Protein AF-A0A0N5A7N7-F1 (afdb_monomer)

Solvent-accessible surface area (backbone atoms only — not comparable to full-atom values): 12137 Å² total; per-residue (Å²): 143,80,84,77,78,75,90,68,80,53,35,72,63,74,20,44,45,81,99,38,70,31,30,24,18,14,46,67,58,45,50,56,36,50,54,49,54,51,51,46,49,56,65,23,46,67,82,27,52,67,50,46,51,88,61,23,98,35,50,68,57,36,47,48,45,55,60,78,42,50,68,58,53,50,55,36,52,54,44,35,65,75,58,50,70,29,50,36,93,46,85,81,32,62,78,38,80,30,63,42,66,71,46,34,54,52,44,46,50,51,57,48,50,57,53,49,57,73,51,52,84,79,53,59,71,60,54,47,55,54,51,51,31,52,48,53,26,52,51,42,28,51,51,47,41,52,59,78,31,71,90,51,47,64,40,61,78,70,57,26,41,62,50,80,49,65,72,52,47,58,51,29,51,58,52,32,53,63,77,41,65,55,43,50,52,51,20,54,38,39,50,40,33,29,76,23,49,32,61,69,45,53,78,54,26,58,53,32,44,55,64,39,61,78,67,67,76,78,77,82,126

pLDDT: mean 85.88, std 14.75, range [26.09, 98.06]

Mean predicted aligned error: 7.32 Å

Foldseek 3Di:
DDPPPVPDLLLFVVQFDPPDKFFQAALVLVVVQLVVLVVLLVVQLVVLLCLCVVQFPQSVLLVVLVVVCVVVVVLLSVLLSVQQQFHHNDLRGDIDTDGDPLSSLVSVLVVVVVVCVVVVVPDDPLVVSVVVSVNSSSVSSSVSSVVVAVVHGSCVVSRHTTDGDSVSNVVSSVVSVVVDLVLVSVLSSLVSVCVSGNVSSVVVSVVSVVVSVVPDDPPDD

Sequence (221 aa):
MLSVHRESQNVLVDATIPNTYVRQCSCQEQRTCSNEMEQQAIDCLNPCWDRFNGLTERPDQLRKCFDDKSELLQAFLTCFEHNIEGCVQNTNGPMIPKRNISEIFRLGEEAISHKAVSLSQSIPIGLKKILDAAGDFALCVKNCFLTKNQGGFCFDRYNCQPLIAEKKTKKTLRRCTKTINWKKEAGDLCKCSVNAGISDLKEYCSIFELMSRRRQPRSRI

Structure (mmCIF, N/CA/C/O backbone):
data_AF-A0A0N5A7N7-F1
#
_entry.id   AF-A0A0N5A7N7-F1
#
loop_
_atom_site.group_PDB
_atom_site.id
_atom_site.type_symbol
_atom_site.label_atom_id
_atom_site.label_alt_id
_atom_site.label_comp_id
_atom_site.label_asym_id
_atom_site.label_entity_id
_atom_site.label_seq_id
_atom_site.pdbx_PDB_ins_code
_atom_site.Cartn_x
_atom_site.Cartn_y
_atom_site.Cartn_z
_atom_site.occupancy
_atom_site.B_iso_or_equiv
_atom_site.auth_seq_id
_atom_site.auth_comp_id
_atom_site.auth_asym_id
_atom_site.auth_atom_id
_atom_site.pdbx_PDB_model_num
ATOM 1 N N . MET A 1 1 ? 28.383 -21.783 14.962 1.00 30.91 1 MET A N 1
ATOM 2 C CA . MET A 1 1 ? 28.786 -20.362 14.921 1.00 30.91 1 MET A CA 1
ATOM 3 C C . MET A 1 1 ? 28.318 -19.791 13.592 1.00 30.91 1 MET A C 1
ATOM 5 O O . MET A 1 1 ? 28.721 -20.339 12.578 1.00 30.91 1 MET A O 1
ATOM 9 N N . LEU A 1 2 ? 27.437 -18.782 13.651 1.00 26.09 2 LEU A N 1
ATOM 10 C CA . LEU A 1 2 ? 26.876 -17.905 12.596 1.00 26.09 2 LEU A CA 1
ATOM 11 C C . LEU A 1 2 ? 25.346 -17.813 12.690 1.00 26.09 2 LEU A C 1
ATOM 13 O O . LEU A 1 2 ? 24.593 -18.216 11.811 1.00 26.09 2 LEU A O 1
ATOM 17 N N . SER A 1 3 ? 24.905 -17.232 13.802 1.00 27.22 3 SER A N 1
ATOM 18 C CA . SER A 1 3 ? 23.655 -16.492 13.907 1.00 27.22 3 SER A CA 1
ATOM 19 C C . SER A 1 3 ? 23.754 -15.244 13.026 1.00 27.22 3 SER A C 1
ATOM 21 O O . SER A 1 3 ? 24.281 -14.213 13.441 1.00 27.22 3 SER A O 1
ATOM 23 N N . VAL A 1 4 ? 23.275 -15.329 11.786 1.00 32.03 4 VAL A N 1
ATOM 24 C CA . VAL A 1 4 ? 23.087 -14.141 10.946 1.00 32.03 4 VAL A CA 1
ATOM 25 C C . VAL A 1 4 ? 21.770 -13.491 11.360 1.00 32.03 4 VAL A C 1
ATOM 27 O O . VAL A 1 4 ? 20.706 -13.788 10.823 1.00 32.03 4 VAL A O 1
ATOM 30 N N . HIS A 1 5 ? 21.850 -12.594 12.343 1.00 32.25 5 HIS A N 1
ATOM 31 C CA . HIS A 1 5 ? 20.844 -11.558 12.552 1.00 32.25 5 HIS A CA 1
ATOM 32 C C . HIS A 1 5 ? 20.784 -10.696 11.284 1.00 32.25 5 HIS A C 1
ATOM 34 O O . HIS A 1 5 ? 21.596 -9.795 11.082 1.00 32.25 5 HIS A O 1
ATOM 40 N N . ARG A 1 6 ? 19.845 -11.001 10.383 1.00 36.91 6 ARG A N 1
ATOM 41 C CA . ARG A 1 6 ? 19.604 -10.231 9.156 1.00 36.91 6 ARG A CA 1
ATOM 42 C C . ARG A 1 6 ? 18.773 -8.986 9.505 1.00 36.91 6 ARG A C 1
ATOM 44 O O . ARG A 1 6 ? 17.599 -8.876 9.165 1.00 36.91 6 ARG A O 1
ATOM 51 N N . GLU A 1 7 ? 19.371 -8.047 10.237 1.00 44.78 7 GLU A N 1
ATOM 52 C CA . GLU A 1 7 ? 18.767 -6.749 10.570 1.00 44.78 7 GLU A CA 1
ATOM 53 C C . GLU A 1 7 ? 18.809 -5.802 9.363 1.00 44.78 7 GLU A C 1
ATOM 55 O O . GLU A 1 7 ? 19.664 -4.927 9.251 1.00 44.78 7 GLU A O 1
ATOM 60 N N . SER A 1 8 ? 17.875 -6.028 8.436 1.00 48.16 8 SER A N 1
ATOM 61 C CA . SER A 1 8 ? 17.298 -5.127 7.422 1.00 48.16 8 SER A CA 1
ATOM 62 C C . SER A 1 8 ? 16.947 -5.987 6.212 1.00 48.16 8 SER A C 1
ATOM 64 O O . SER A 1 8 ? 17.779 -6.190 5.334 1.00 48.16 8 SER A O 1
ATOM 66 N N . GLN A 1 9 ? 15.730 -6.532 6.165 1.00 60.75 9 GLN A N 1
ATOM 67 C CA . GLN A 1 9 ? 15.245 -7.179 4.946 1.00 60.75 9 GLN A CA 1
ATOM 68 C C . GLN A 1 9 ? 15.200 -6.131 3.826 1.00 60.75 9 GLN A C 1
ATOM 70 O O . GLN A 1 9 ? 14.434 -5.163 3.893 1.00 60.75 9 GLN A O 1
ATOM 75 N N . ASN A 1 10 ? 16.053 -6.300 2.815 1.00 81.62 10 ASN A N 1
ATOM 76 C CA . ASN A 1 10 ? 16.094 -5.436 1.642 1.00 81.62 10 ASN A CA 1
ATOM 77 C C . ASN A 1 10 ? 15.111 -5.997 0.612 1.00 81.62 10 ASN A C 1
ATOM 79 O O . ASN A 1 10 ? 15.511 -6.495 -0.437 1.00 81.62 10 ASN A O 1
ATOM 83 N N . VAL A 1 11 ? 13.813 -5.897 0.926 1.00 88.56 11 VAL A N 1
ATOM 84 C CA . VAL A 1 11 ? 12.680 -6.466 0.163 1.00 88.56 11 VAL A CA 1
ATOM 85 C C . VAL A 1 11 ? 12.836 -6.291 -1.352 1.00 88.56 11 VAL A C 1
ATOM 87 O O . VAL A 1 11 ? 12.649 -7.225 -2.121 1.00 88.56 11 VAL A O 1
ATOM 90 N N . LEU A 1 12 ? 13.216 -5.089 -1.794 1.00 88.38 12 LEU A N 1
ATOM 91 C CA . LEU A 1 12 ? 13.338 -4.761 -3.218 1.00 88.38 12 LEU A CA 1
ATOM 92 C C . LEU A 1 12 ? 14.576 -5.361 -3.891 1.00 88.38 12 LEU A C 1
ATOM 94 O O . LEU A 1 12 ? 14.576 -5.535 -5.108 1.00 88.38 12 LEU A O 1
ATOM 98 N N . VAL A 1 13 ? 15.645 -5.603 -3.135 1.00 89.12 13 VAL A N 1
ATOM 99 C CA . VAL A 1 13 ? 16.858 -6.255 -3.640 1.00 89.12 13 VAL A CA 1
ATOM 100 C C . VAL A 1 13 ? 16.618 -7.755 -3.707 1.00 89.12 13 VAL A C 1
ATOM 102 O O . VAL A 1 13 ? 16.830 -8.344 -4.762 1.00 89.12 13 VAL A O 1
ATOM 105 N N . ASP A 1 14 ? 16.094 -8.335 -2.628 1.00 91.62 14 ASP A N 1
ATOM 106 C CA . ASP A 1 14 ? 15.818 -9.768 -2.512 1.00 91.62 14 ASP A CA 1
ATOM 107 C C . ASP A 1 14 ? 14.753 -10.242 -3.529 1.00 91.62 14 ASP A C 1
ATOM 109 O O . ASP A 1 14 ? 14.826 -11.366 -4.011 1.00 91.62 14 ASP A O 1
ATOM 113 N N . ALA A 1 15 ? 13.823 -9.372 -3.948 1.00 93.94 15 ALA A N 1
ATOM 114 C CA . ALA A 1 15 ? 12.841 -9.671 -4.999 1.00 93.94 15 ALA A CA 1
ATOM 115 C C . ALA A 1 15 ? 13.366 -9.522 -6.447 1.00 93.94 15 ALA A C 1
ATOM 117 O O . ALA A 1 15 ? 12.584 -9.602 -7.401 1.00 93.94 15 ALA A O 1
ATOM 118 N N . THR A 1 16 ? 14.656 -9.239 -6.649 1.00 94.75 16 THR A N 1
ATOM 119 C CA . THR A 1 16 ? 15.239 -9.081 -7.993 1.00 94.75 16 THR A CA 1
ATOM 120 C C . THR A 1 16 ? 15.409 -10.440 -8.665 1.00 94.75 16 THR A C 1
ATOM 122 O O . THR A 1 16 ? 15.963 -11.361 -8.073 1.00 94.75 16 THR A O 1
ATOM 125 N N . ILE A 1 17 ? 14.984 -10.559 -9.923 1.00 95.00 17 ILE A N 1
ATOM 126 C CA . ILE A 1 17 ? 15.186 -11.770 -10.722 1.00 95.00 17 ILE A CA 1
ATOM 127 C C . ILE A 1 17 ? 16.609 -11.727 -11.308 1.00 95.00 17 ILE A C 1
ATOM 129 O O . ILE A 1 17 ? 16.912 -10.808 -12.077 1.00 95.00 17 ILE A O 1
ATOM 133 N N . PRO A 1 18 ? 17.497 -12.685 -10.975 1.00 94.25 18 PRO A N 1
ATOM 134 C CA . PRO A 1 18 ? 18.876 -12.673 -11.457 1.00 94.25 18 PRO A CA 1
ATOM 135 C C . PRO A 1 18 ? 18.962 -12.653 -12.985 1.00 94.25 18 PRO A C 1
ATOM 137 O O . PRO A 1 18 ? 18.198 -13.333 -13.670 1.00 94.25 18 PRO A O 1
ATOM 140 N N . ASN A 1 19 ? 19.911 -11.874 -13.514 1.00 93.88 19 ASN A N 1
ATOM 141 C CA . ASN A 1 19 ? 20.219 -11.775 -14.948 1.00 93.88 19 ASN A CA 1
ATOM 142 C C . ASN A 1 19 ? 19.017 -11.445 -15.853 1.00 93.88 19 ASN A C 1
ATOM 144 O O . ASN A 1 19 ? 19.055 -11.710 -17.052 1.00 93.88 19 ASN A O 1
ATOM 148 N N . THR A 1 20 ? 17.952 -10.863 -15.297 1.00 97.06 20 THR A N 1
ATOM 149 C CA . THR A 1 20 ? 16.738 -10.523 -16.039 1.00 97.06 20 THR A CA 1
ATOM 150 C C . THR A 1 20 ? 16.505 -9.023 -15.989 1.00 97.06 20 THR A C 1
ATOM 152 O O . THR A 1 20 ? 16.488 -8.411 -14.919 1.00 97.06 20 THR A O 1
ATOM 155 N N . TYR A 1 21 ? 16.286 -8.434 -17.159 1.00 96.75 21 TYR A N 1
ATOM 156 C CA . TYR A 1 21 ? 16.053 -7.006 -17.315 1.00 96.75 21 TYR A CA 1
ATOM 157 C C . TYR A 1 21 ? 14.715 -6.763 -17.996 1.00 96.75 21 TYR A C 1
ATOM 159 O O . TYR A 1 21 ? 14.236 -7.575 -18.785 1.00 96.75 21 TYR A O 1
ATOM 167 N N . VAL A 1 22 ? 14.117 -5.626 -17.683 1.00 97.62 22 VAL A N 1
ATOM 168 C CA . VAL A 1 22 ? 12.864 -5.168 -18.268 1.00 97.62 22 VAL A CA 1
ATOM 169 C C . VAL A 1 22 ? 12.980 -3.679 -18.552 1.00 97.62 22 VAL A C 1
ATOM 171 O O . VAL A 1 22 ? 13.764 -2.973 -17.918 1.00 97.62 22 VAL A O 1
ATOM 174 N N . ARG A 1 23 ? 12.223 -3.191 -19.524 1.00 97.88 23 ARG A N 1
ATOM 175 C CA . ARG A 1 23 ? 12.181 -1.770 -19.849 1.00 97.88 23 ARG A CA 1
ATOM 176 C C . ARG A 1 23 ? 11.623 -0.963 -18.672 1.00 97.88 23 ARG A C 1
ATOM 178 O O . ARG A 1 23 ? 10.659 -1.380 -18.031 1.00 97.88 23 ARG A O 1
ATOM 185 N N . GLN A 1 24 ? 12.175 0.216 -18.409 1.00 97.75 24 GLN A N 1
ATOM 186 C CA . GLN A 1 24 ? 11.547 1.166 -17.498 1.00 97.75 24 GLN A CA 1
ATOM 187 C C . GLN A 1 24 ? 10.256 1.719 -18.118 1.00 97.75 24 GLN A C 1
ATOM 189 O O . GLN A 1 24 ? 10.249 2.156 -19.271 1.00 97.75 24 GLN A O 1
ATOM 194 N N . CYS A 1 25 ? 9.166 1.725 -17.352 1.00 98.06 25 CYS A N 1
ATOM 195 C CA . CYS A 1 25 ? 7.896 2.268 -17.826 1.00 98.06 25 CYS A CA 1
ATOM 196 C C . CYS A 1 25 ? 7.988 3.765 -18.154 1.00 98.06 25 CYS A C 1
ATOM 198 O O . CYS A 1 25 ? 8.679 4.540 -17.482 1.00 98.06 25 CYS A O 1
ATOM 200 N N . SER A 1 26 ? 7.209 4.180 -19.149 1.00 97.50 26 SER A N 1
ATOM 201 C CA . SER A 1 26 ? 6.843 5.581 -19.317 1.00 97.50 26 SER A CA 1
ATOM 202 C C . SER A 1 26 ? 5.952 6.050 -18.163 1.00 97.50 26 SER A C 1
ATOM 204 O O . SER A 1 26 ? 5.325 5.242 -17.472 1.00 97.50 26 SER A O 1
ATOM 206 N N . CYS A 1 27 ? 5.860 7.360 -17.943 1.00 95.56 27 CYS A N 1
ATOM 207 C CA . CYS A 1 27 ? 5.013 7.903 -16.882 1.00 95.56 27 CYS A CA 1
ATOM 208 C C . CYS A 1 27 ? 3.522 7.679 -17.153 1.00 95.56 27 CYS A C 1
ATOM 210 O O . CYS A 1 27 ? 2.759 7.506 -16.208 1.00 95.56 27 CYS A O 1
ATOM 212 N N . GLN A 1 28 ? 3.122 7.595 -18.426 1.00 95.81 28 GLN A N 1
ATOM 213 C CA . GLN A 1 28 ? 1.765 7.210 -18.812 1.00 95.81 28 GLN A CA 1
ATOM 214 C C . GLN A 1 28 ? 1.463 5.761 -18.392 1.00 95.81 28 GLN A C 1
ATOM 216 O O . GLN A 1 28 ? 0.479 5.520 -17.701 1.00 95.81 28 GLN A O 1
ATOM 221 N N . GLU A 1 29 ? 2.335 4.811 -18.753 1.00 97.38 29 GLU A N 1
ATOM 222 C CA . GLU A 1 29 ? 2.185 3.389 -18.395 1.00 97.38 29 GLU A CA 1
ATOM 223 C C . GLU A 1 29 ? 2.214 3.182 -16.878 1.00 97.38 29 GLU A C 1
ATOM 225 O O . GLU A 1 29 ? 1.388 2.448 -16.337 1.00 97.38 29 GLU A O 1
ATOM 230 N N . GLN A 1 30 ? 3.132 3.864 -16.179 1.00 95.44 30 GLN A N 1
ATOM 231 C CA . GLN A 1 30 ? 3.206 3.806 -14.722 1.00 95.44 30 GLN A CA 1
ATOM 232 C C . GLN A 1 30 ? 1.896 4.271 -14.090 1.00 95.44 30 GLN A C 1
ATOM 234 O O . GLN A 1 30 ? 1.364 3.556 -13.249 1.00 95.44 30 GLN A O 1
ATOM 239 N N . ARG A 1 31 ? 1.359 5.420 -14.512 1.00 94.12 31 ARG A N 1
ATOM 240 C CA . ARG A 1 31 ? 0.106 5.953 -13.970 1.00 94.12 31 ARG A CA 1
ATOM 241 C C . ARG A 1 31 ? -1.071 5.019 -14.225 1.00 94.12 31 ARG A C 1
ATOM 243 O O . ARG A 1 31 ? -1.830 4.743 -13.303 1.00 94.12 31 ARG A O 1
ATOM 250 N N . THR A 1 32 ? -1.203 4.492 -15.442 1.00 96.12 32 THR A N 1
ATOM 251 C CA . THR A 1 32 ? -2.257 3.521 -15.771 1.00 96.12 32 THR A CA 1
ATOM 252 C C . THR A 1 32 ? -2.193 2.304 -14.851 1.00 96.12 32 THR A C 1
ATOM 254 O O . THR A 1 32 ? -3.203 1.937 -14.254 1.00 96.12 32 THR A O 1
ATOM 257 N N . CYS A 1 33 ? -1.008 1.717 -14.674 1.00 96.19 33 CYS A N 1
ATOM 258 C CA . CYS A 1 33 ? -0.858 0.551 -13.812 1.00 96.19 33 CYS A CA 1
ATOM 259 C C . CYS A 1 33 ? -0.993 0.870 -12.321 1.00 96.19 33 CYS A C 1
ATOM 261 O O . CYS A 1 33 ? -1.541 0.056 -11.586 1.00 96.19 33 CYS A O 1
ATOM 263 N N . SER A 1 34 ? -0.546 2.041 -11.864 1.00 92.88 34 SER A N 1
ATOM 264 C CA . SER A 1 34 ? -0.749 2.485 -10.484 1.00 92.88 34 SER A CA 1
ATOM 265 C C . SER A 1 34 ? -2.232 2.649 -10.157 1.00 92.88 34 SER A C 1
ATOM 267 O O . SER A 1 34 ? -2.667 2.126 -9.134 1.00 92.88 34 SER A O 1
ATOM 269 N N . ASN A 1 35 ? -3.013 3.266 -11.048 1.00 93.44 35 ASN A N 1
ATOM 270 C CA . ASN A 1 35 ? -4.459 3.421 -10.871 1.00 93.44 35 ASN A CA 1
ATOM 271 C C . ASN A 1 35 ? -5.179 2.066 -10.842 1.00 93.44 35 ASN A C 1
ATOM 273 O O . ASN A 1 35 ? -6.085 1.857 -10.040 1.00 93.44 35 ASN A O 1
ATOM 277 N N . GLU A 1 36 ? -4.771 1.120 -11.693 1.00 95.62 36 GLU A N 1
ATOM 278 C CA . GLU A 1 36 ? -5.335 -0.230 -11.666 1.00 95.62 36 GLU A CA 1
ATOM 279 C C . GLU A 1 36 ? -5.013 -0.955 -10.355 1.00 95.62 36 GLU A C 1
ATOM 281 O O . GLU A 1 36 ? -5.904 -1.539 -9.742 1.00 95.62 36 GLU A O 1
ATOM 286 N N . MET A 1 37 ? -3.757 -0.905 -9.904 1.00 92.75 37 MET A N 1
ATOM 287 C CA . MET A 1 37 ? -3.356 -1.518 -8.636 1.00 92.75 37 MET A CA 1
ATOM 288 C C . MET A 1 37 ? -4.105 -0.899 -7.452 1.00 92.75 37 MET A C 1
ATOM 290 O O . MET A 1 37 ? -4.520 -1.611 -6.541 1.00 92.75 37 MET A O 1
ATOM 294 N N . GLU A 1 38 ? -4.298 0.415 -7.460 1.00 91.06 38 GLU A N 1
ATOM 295 C CA . GLU A 1 38 ? -5.074 1.113 -6.443 1.00 91.06 38 GLU A CA 1
ATOM 296 C C . GLU A 1 38 ? -6.536 0.655 -6.422 1.00 91.06 38 GLU A C 1
ATOM 298 O O . GLU A 1 38 ? -7.047 0.282 -5.364 1.00 91.06 38 GLU A O 1
ATOM 303 N N . GLN A 1 39 ? -7.190 0.602 -7.584 1.00 92.81 39 GLN A N 1
ATOM 304 C CA . GLN A 1 39 ? -8.570 0.136 -7.680 1.00 92.81 39 GLN A CA 1
ATOM 305 C C . GLN A 1 39 ? -8.704 -1.317 -7.212 1.00 92.81 39 GLN A C 1
ATOM 307 O O . GLN A 1 39 ? -9.604 -1.644 -6.443 1.00 92.81 39 GLN A O 1
ATOM 312 N N . GLN A 1 40 ? -7.780 -2.192 -7.612 1.00 94.81 40 GLN A N 1
ATOM 313 C CA . GLN A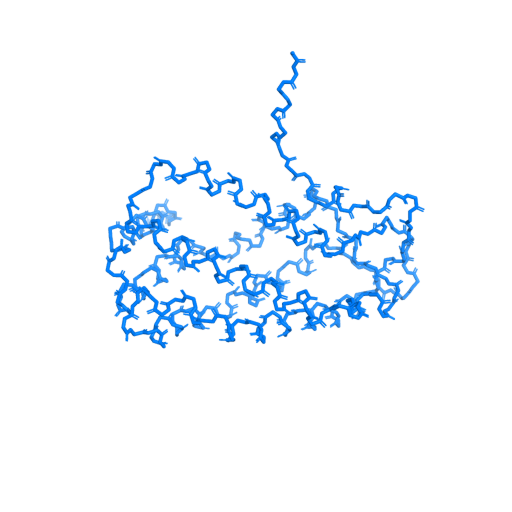 1 40 ? -7.761 -3.579 -7.148 1.00 94.81 40 GLN A CA 1
ATOM 314 C C . GLN A 1 40 ? -7.577 -3.681 -5.629 1.00 94.81 40 GLN A C 1
ATOM 316 O O . GLN A 1 40 ? -8.192 -4.543 -5.004 1.00 94.81 40 GLN A O 1
ATOM 321 N N . ALA A 1 41 ? -6.744 -2.824 -5.030 1.00 91.38 41 ALA A N 1
ATOM 322 C CA . ALA A 1 41 ? -6.575 -2.780 -3.584 1.00 91.38 41 ALA A CA 1
ATOM 323 C C . ALA A 1 41 ? -7.886 -2.381 -2.892 1.00 91.38 41 ALA A C 1
ATOM 325 O O . ALA A 1 41 ? -8.299 -3.082 -1.972 1.00 91.38 41 ALA A O 1
ATOM 326 N N . ILE A 1 42 ? -8.568 -1.334 -3.377 1.00 90.44 42 ILE A N 1
ATOM 327 C CA . ILE A 1 42 ? -9.884 -0.889 -2.881 1.00 90.44 42 ILE A CA 1
ATOM 328 C C . ILE A 1 42 ? -10.924 -2.009 -2.994 1.00 90.44 42 ILE A C 1
ATOM 330 O O . ILE A 1 42 ? -11.599 -2.322 -2.013 1.00 90.44 42 ILE A O 1
ATOM 334 N N . ASP A 1 43 ? -11.010 -2.667 -4.151 1.00 93.94 43 ASP A N 1
ATOM 335 C CA . ASP A 1 43 ? -11.926 -3.790 -4.374 1.00 93.94 43 ASP A CA 1
ATOM 336 C C . ASP A 1 43 ? -11.700 -4.932 -3.374 1.00 93.94 43 ASP A C 1
ATOM 338 O O . ASP A 1 43 ? -12.639 -5.645 -3.022 1.00 93.94 43 ASP A O 1
ATOM 342 N N . CYS A 1 44 ? -10.453 -5.124 -2.933 1.00 95.62 44 CYS A N 1
ATOM 343 C CA . CYS A 1 44 ? -10.074 -6.159 -1.981 1.00 95.62 44 CYS A CA 1
ATOM 344 C C . CYS A 1 44 ? -10.322 -5.777 -0.514 1.00 95.62 44 CYS A C 1
ATOM 346 O O . CYS A 1 44 ? -10.361 -6.675 0.324 1.00 95.62 44 CYS A O 1
ATOM 348 N N . LEU A 1 45 ? -10.533 -4.497 -0.178 1.00 91.88 45 LEU A N 1
ATOM 349 C CA . LEU A 1 45 ? -10.834 -4.080 1.201 1.00 91.88 45 LEU A CA 1
ATOM 350 C C . LEU A 1 45 ? -12.200 -4.605 1.659 1.00 91.88 45 LEU A C 1
ATOM 352 O O . LEU A 1 45 ? -12.323 -5.161 2.748 1.00 91.88 45 LEU A O 1
ATOM 356 N N . ASN A 1 46 ? -13.218 -4.461 0.808 1.00 88.88 46 ASN A N 1
ATOM 357 C CA . ASN A 1 46 ? -14.607 -4.792 1.132 1.00 88.88 46 ASN A CA 1
ATOM 358 C C . ASN A 1 46 ? -14.828 -6.266 1.520 1.00 88.88 46 ASN A C 1
ATOM 360 O O . ASN A 1 46 ? -15.374 -6.503 2.598 1.00 88.88 46 ASN A O 1
ATOM 364 N N . PRO A 1 47 ? -14.419 -7.265 0.709 1.00 92.31 47 PRO A N 1
ATOM 365 C CA . PRO A 1 47 ? -14.633 -8.671 1.051 1.00 92.31 47 PRO A CA 1
ATOM 366 C C . PRO A 1 47 ? -13.814 -9.129 2.264 1.00 92.31 47 PRO A C 1
ATOM 368 O O . PRO A 1 47 ? -14.140 -10.151 2.853 1.00 92.31 47 PRO A O 1
ATOM 371 N N . CYS A 1 48 ? -12.771 -8.386 2.643 1.00 94.81 48 CYS A N 1
ATOM 372 C CA . CYS A 1 48 ? -11.915 -8.709 3.782 1.00 94.81 48 CYS A CA 1
ATOM 373 C C . CYS A 1 48 ? -12.358 -8.053 5.092 1.00 94.81 48 CYS A C 1
ATOM 375 O O . CYS A 1 48 ? -11.781 -8.339 6.140 1.00 94.81 48 CYS A O 1
ATOM 377 N N . TRP A 1 49 ? -13.362 -7.170 5.058 1.00 92.06 49 TRP A N 1
ATOM 378 C CA . TRP A 1 49 ? -13.791 -6.407 6.231 1.00 92.06 49 TRP A CA 1
ATOM 379 C C . TRP A 1 49 ? -14.323 -7.286 7.373 1.00 92.06 49 TRP A C 1
ATOM 381 O O . TRP A 1 49 ? -14.231 -6.922 8.546 1.00 92.06 49 TRP A O 1
ATOM 391 N N . ASP A 1 50 ? -14.823 -8.476 7.037 1.00 91.31 50 ASP A N 1
ATOM 392 C CA . ASP A 1 50 ? -15.363 -9.455 7.981 1.00 91.31 50 ASP A CA 1
ATOM 393 C C . ASP A 1 50 ? -14.365 -9.879 9.077 1.00 91.31 50 ASP A C 1
ATOM 395 O O . ASP A 1 50 ? -14.779 -10.286 10.164 1.00 91.31 50 ASP A O 1
ATOM 399 N N . ARG A 1 51 ? -13.056 -9.709 8.846 1.00 92.94 51 ARG A N 1
ATOM 400 C CA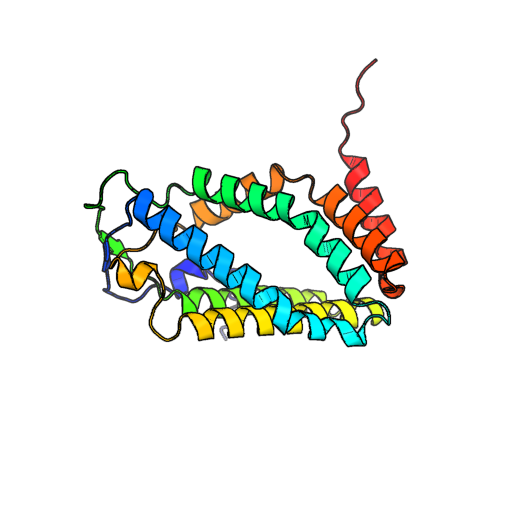 . ARG A 1 51 ? -11.987 -9.964 9.825 1.00 92.94 51 ARG A CA 1
ATOM 401 C C . ARG A 1 51 ? -12.110 -9.117 11.091 1.00 92.94 51 ARG A C 1
ATOM 403 O O . ARG A 1 51 ? -11.611 -9.520 12.137 1.00 92.94 51 ARG A O 1
ATOM 410 N N . PHE A 1 52 ? -12.830 -7.997 11.037 1.00 90.06 52 PHE A N 1
ATOM 411 C CA . PHE A 1 52 ? -13.093 -7.156 12.205 1.00 90.06 52 PHE A CA 1
ATOM 412 C C . PHE A 1 52 ? -14.400 -7.480 12.943 1.00 90.06 52 PHE A C 1
ATOM 414 O O . PHE A 1 52 ? -14.628 -6.925 14.019 1.00 90.06 52 PHE A O 1
ATOM 421 N N . ASN A 1 53 ? -15.235 -8.401 12.444 1.00 89.00 53 ASN A N 1
ATOM 422 C CA . ASN A 1 53 ? -16.534 -8.720 13.057 1.00 89.00 53 ASN A CA 1
ATOM 423 C C . ASN A 1 53 ? -16.410 -9.263 14.491 1.00 89.00 53 ASN A C 1
ATOM 425 O O . ASN A 1 53 ? -17.320 -9.097 15.293 1.00 89.00 53 ASN A O 1
ATOM 429 N N . GLY A 1 54 ? -15.277 -9.886 14.835 1.00 87.00 54 GLY A N 1
ATOM 430 C CA . GLY A 1 54 ? -15.003 -10.365 16.194 1.00 87.00 54 GLY A CA 1
ATOM 431 C C . GLY A 1 54 ? -14.555 -9.282 17.185 1.00 87.00 54 GLY A C 1
ATOM 432 O O . GLY A 1 54 ? -14.414 -9.579 18.369 1.00 87.00 54 GLY A O 1
ATOM 433 N N . LEU A 1 55 ? -14.299 -8.048 16.727 1.00 87.94 55 LEU A N 1
ATOM 434 C CA . LEU A 1 55 ? -13.812 -6.954 17.579 1.00 87.94 55 LEU A CA 1
ATOM 435 C C . LEU A 1 55 ? -14.915 -6.026 18.087 1.00 87.94 55 LEU A C 1
ATOM 437 O O . LEU A 1 55 ? -14.707 -5.323 19.073 1.00 87.94 55 LEU A O 1
ATOM 441 N N . THR A 1 56 ? -16.046 -5.956 17.391 1.00 90.38 56 THR A N 1
ATOM 442 C CA . THR A 1 56 ? -17.134 -5.042 17.733 1.00 90.38 56 THR A CA 1
ATOM 443 C C . THR A 1 56 ? -18.469 -5.536 17.193 1.00 90.38 56 THR A C 1
ATOM 445 O O . THR A 1 56 ? -18.548 -6.093 16.103 1.00 90.38 56 THR A O 1
ATOM 448 N N . GLU A 1 57 ? -19.540 -5.237 17.925 1.00 91.75 57 GLU A N 1
ATOM 449 C CA . GLU A 1 57 ? -20.926 -5.410 17.480 1.00 91.75 57 GLU A CA 1
ATOM 450 C C . GLU A 1 57 ? -21.359 -4.354 16.443 1.00 91.75 57 GLU A C 1
ATOM 452 O O . GLU A 1 57 ? -22.466 -4.417 15.915 1.00 91.75 57 GLU A O 1
ATOM 457 N N . ARG A 1 58 ? -20.506 -3.359 16.144 1.00 92.88 58 ARG A N 1
ATOM 458 C CA . ARG A 1 58 ? -20.784 -2.268 15.190 1.00 92.88 58 ARG A CA 1
ATOM 459 C C . ARG A 1 58 ? -19.752 -2.211 14.048 1.00 92.88 58 ARG A C 1
ATOM 461 O O . ARG A 1 58 ? -19.118 -1.168 13.851 1.00 92.88 58 ARG A O 1
ATOM 468 N N . PRO A 1 59 ? -19.564 -3.296 13.275 1.00 89.50 59 PRO A N 1
ATOM 469 C CA . PRO A 1 59 ? -18.513 -3.385 12.257 1.00 89.50 59 PRO A CA 1
ATOM 470 C C . PRO A 1 59 ? -18.646 -2.336 11.143 1.00 89.50 59 PRO A C 1
ATOM 472 O O . PRO A 1 59 ? -17.628 -1.860 10.642 1.00 89.50 59 PRO A O 1
ATOM 475 N N . ASP A 1 60 ? -19.864 -1.906 10.804 1.00 91.25 60 ASP A N 1
ATOM 476 C CA . ASP A 1 60 ? -20.094 -0.85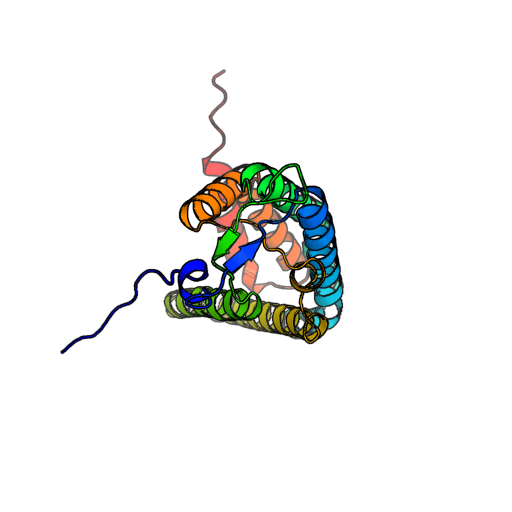4 9.802 1.00 91.25 60 ASP A CA 1
ATOM 477 C C . ASP A 1 60 ? -19.696 0.540 10.306 1.00 91.25 60 ASP A C 1
ATOM 479 O O . ASP A 1 60 ? -19.156 1.354 9.556 1.00 91.25 60 ASP A O 1
ATOM 483 N N . GLN A 1 61 ? -19.910 0.824 11.597 1.00 93.38 61 GLN A N 1
ATOM 484 C CA . GLN A 1 61 ? -19.439 2.077 12.198 1.00 93.38 61 GLN A CA 1
ATOM 485 C C . GLN A 1 61 ? -17.916 2.104 12.251 1.00 93.38 61 GLN A C 1
ATOM 487 O O . GLN A 1 61 ? -17.311 3.135 11.963 1.00 93.38 61 GLN A O 1
ATOM 492 N N . LEU A 1 62 ? -17.300 0.960 12.570 1.00 93.06 62 LEU A N 1
ATOM 493 C CA . LEU A 1 62 ? -15.853 0.819 12.521 1.00 93.06 62 LEU A CA 1
ATOM 494 C C . LEU A 1 62 ? -15.348 1.049 11.097 1.00 93.06 62 LEU A C 1
ATOM 496 O O . LEU A 1 62 ? -14.392 1.792 10.925 1.00 93.06 62 LEU A O 1
ATOM 500 N N . ARG A 1 63 ? -16.013 0.486 10.083 1.00 92.25 63 ARG A N 1
ATOM 501 C CA . ARG A 1 63 ? -15.661 0.680 8.670 1.00 92.25 63 ARG A CA 1
ATOM 502 C C . ARG A 1 63 ? -15.634 2.136 8.266 1.00 92.25 63 ARG A C 1
ATOM 504 O O . ARG A 1 63 ? -14.637 2.603 7.721 1.00 92.25 63 ARG A O 1
ATOM 511 N N . LYS A 1 64 ? -16.680 2.871 8.634 1.00 92.31 64 LYS A N 1
ATOM 512 C CA . LYS A 1 64 ? -16.780 4.300 8.352 1.00 92.31 64 LYS A CA 1
ATOM 513 C C . LYS A 1 64 ? -15.576 5.085 8.885 1.00 92.31 64 LYS A C 1
ATOM 515 O O . LYS A 1 64 ? -15.078 5.967 8.196 1.00 92.31 64 LYS A O 1
ATOM 520 N N . CYS A 1 65 ? -15.040 4.713 10.052 1.00 92.69 65 CYS A N 1
ATOM 521 C CA . CYS A 1 65 ? -13.841 5.347 10.607 1.00 92.69 65 CYS A CA 1
ATOM 522 C C . CYS A 1 65 ? -12.613 5.268 9.685 1.00 92.69 65 CYS A C 1
ATOM 524 O O . CYS A 1 65 ? -11.770 6.166 9.723 1.00 92.69 65 CYS A O 1
ATOM 526 N N . PHE A 1 66 ? -12.494 4.200 8.891 1.00 89.44 66 PHE A N 1
ATOM 527 C CA . PHE A 1 66 ? -11.411 4.017 7.924 1.00 89.44 66 PHE A CA 1
ATOM 528 C C . PHE A 1 66 ? -11.758 4.626 6.563 1.00 89.44 66 PHE A C 1
ATOM 530 O O . PHE A 1 66 ? -10.899 5.275 5.967 1.00 89.44 66 PHE A O 1
ATOM 537 N N . ASP A 1 67 ? -13.002 4.478 6.101 1.00 88.19 67 ASP A N 1
ATOM 538 C CA . ASP A 1 67 ? -13.468 5.042 4.826 1.00 88.19 67 ASP A CA 1
ATOM 539 C C . ASP A 1 67 ? -13.337 6.577 4.801 1.00 88.19 67 ASP A C 1
ATOM 541 O O . ASP A 1 67 ? -12.883 7.153 3.807 1.00 88.19 67 ASP A O 1
ATOM 545 N N . ASP A 1 68 ? -13.596 7.236 5.938 1.00 85.19 68 ASP A N 1
ATOM 546 C CA . ASP A 1 68 ? -13.418 8.682 6.143 1.00 85.19 68 ASP A CA 1
ATOM 547 C C . ASP A 1 68 ? -11.941 9.136 6.019 1.00 85.19 68 ASP A C 1
ATOM 549 O O . ASP A 1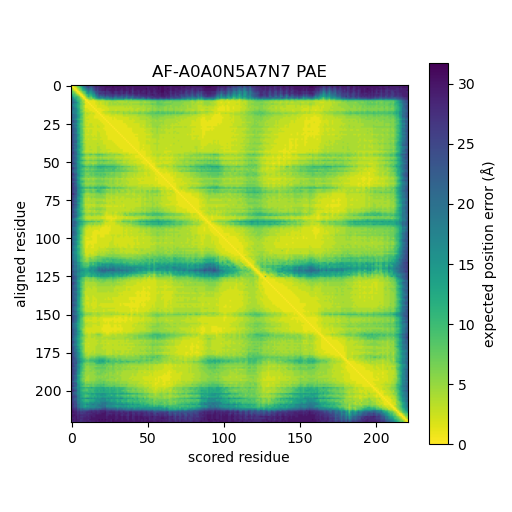 68 ? -11.642 10.331 6.044 1.00 85.19 68 ASP A O 1
ATOM 553 N N . LYS A 1 69 ? -10.986 8.201 5.898 1.00 86.06 69 LYS A N 1
ATOM 554 C CA . LYS A 1 69 ? -9.550 8.468 5.692 1.00 86.06 69 LYS A CA 1
ATOM 555 C C . LYS A 1 69 ? -9.076 8.188 4.263 1.00 86.06 69 LYS A C 1
ATOM 557 O O . LYS A 1 69 ? -7.882 8.314 3.991 1.00 86.06 69 LYS A O 1
ATOM 562 N N . SER A 1 70 ? -9.976 7.857 3.341 1.00 81.88 70 SER A N 1
ATOM 563 C CA . SER A 1 70 ? -9.656 7.592 1.929 1.00 81.88 70 SER A CA 1
ATOM 564 C C . SER A 1 70 ? -8.905 8.746 1.245 1.00 81.88 70 SER A C 1
ATOM 566 O O . SER A 1 70 ? -7.895 8.512 0.582 1.00 81.88 70 SER A O 1
ATOM 568 N N . GLU A 1 71 ? -9.297 10.001 1.482 1.00 85.25 71 GLU A N 1
ATOM 569 C CA . GLU A 1 71 ? -8.599 11.185 0.946 1.00 85.25 71 GLU A CA 1
ATOM 570 C C . GLU A 1 71 ? -7.139 11.285 1.418 1.00 85.25 71 GLU A C 1
ATOM 572 O O . GLU A 1 71 ? -6.256 11.737 0.685 1.00 85.25 71 GLU A O 1
ATOM 577 N N . LEU A 1 72 ? -6.856 10.826 2.639 1.00 87.00 72 LEU A N 1
ATOM 578 C CA . LEU A 1 72 ? -5.503 10.812 3.186 1.00 87.00 72 LEU A CA 1
ATOM 579 C C . LEU A 1 72 ? -4.612 9.815 2.443 1.00 87.00 72 LEU A C 1
ATOM 581 O O . LEU A 1 72 ? -3.448 10.110 2.157 1.00 87.00 72 LEU A O 1
ATOM 585 N N . LEU A 1 73 ? -5.164 8.639 2.134 1.00 84.69 73 LEU A N 1
ATOM 586 C CA . LEU A 1 73 ? -4.491 7.623 1.334 1.00 84.69 73 LEU A CA 1
ATOM 587 C C . LEU A 1 73 ? -4.222 8.152 -0.080 1.00 84.69 73 LEU A C 1
ATOM 589 O O . LEU A 1 73 ? -3.092 8.050 -0.554 1.00 84.69 73 LEU A O 1
ATOM 593 N N . GLN A 1 74 ? -5.204 8.810 -0.697 1.00 86.62 74 GLN A N 1
ATOM 594 C CA . GLN A 1 74 ? -5.049 9.442 -2.010 1.00 86.62 74 GLN A CA 1
ATOM 595 C C . GLN A 1 74 ? -3.930 10.487 -2.028 1.00 86.62 74 GLN A C 1
ATOM 597 O O . GLN A 1 74 ? -3.052 10.477 -2.897 1.00 86.62 74 GLN A O 1
ATOM 602 N N . ALA A 1 75 ? -3.892 11.360 -1.019 1.00 89.44 75 ALA A N 1
ATOM 603 C CA . ALA A 1 75 ? -2.831 12.350 -0.871 1.00 89.44 75 ALA A CA 1
ATOM 604 C C . ALA A 1 75 ? -1.448 11.694 -0.691 1.00 89.44 75 ALA A C 1
ATOM 606 O O . ALA A 1 75 ? -0.449 12.179 -1.234 1.00 89.44 75 ALA A O 1
ATOM 607 N N . PHE A 1 76 ? -1.374 10.578 0.045 1.00 90.19 76 PHE A N 1
ATOM 608 C CA . PHE A 1 76 ? -0.141 9.807 0.203 1.00 90.19 76 PHE A CA 1
ATOM 609 C C . PHE A 1 76 ? 0.350 9.226 -1.125 1.00 90.19 76 PHE A C 1
ATOM 611 O O . PHE A 1 76 ? 1.519 9.415 -1.474 1.00 90.19 76 PHE A O 1
ATOM 618 N N . LEU A 1 77 ? -0.529 8.527 -1.849 1.00 88.75 77 LEU A N 1
ATOM 619 C CA . LEU A 1 77 ? -0.220 7.862 -3.116 1.00 88.75 77 LEU A CA 1
ATOM 620 C C . LEU A 1 77 ? 0.208 8.880 -4.169 1.00 88.75 77 LEU A C 1
ATOM 622 O O . LEU A 1 77 ? 1.272 8.728 -4.771 1.00 88.75 77 LEU A O 1
ATOM 626 N N . THR A 1 78 ? -0.531 9.985 -4.270 1.00 89.50 78 THR A N 1
ATOM 627 C CA . THR A 1 78 ? -0.183 11.121 -5.125 1.00 89.50 78 THR A CA 1
ATOM 628 C C . THR A 1 78 ? 1.210 11.642 -4.778 1.00 89.50 78 THR A C 1
ATOM 630 O O . THR A 1 78 ? 2.066 11.763 -5.653 1.00 89.50 78 THR A O 1
ATOM 633 N N . CYS A 1 79 ? 1.500 11.911 -3.500 1.00 93.31 79 CYS A N 1
ATOM 634 C CA . CYS A 1 79 ? 2.838 12.346 -3.099 1.00 93.31 79 CYS A CA 1
ATOM 635 C C . CYS A 1 79 ? 3.912 11.329 -3.507 1.00 93.31 79 CYS A C 1
ATOM 637 O O . CYS A 1 79 ? 4.980 11.723 -3.988 1.00 93.31 79 CYS A O 1
ATOM 639 N N . PHE A 1 80 ? 3.650 10.036 -3.312 1.00 91.62 80 PHE A N 1
ATOM 640 C CA . PHE A 1 80 ? 4.606 8.980 -3.604 1.00 91.62 80 PHE A CA 1
ATOM 641 C C . PHE A 1 80 ? 4.928 8.912 -5.100 1.00 91.62 80 PHE A C 1
ATOM 643 O O . PHE A 1 80 ? 6.107 8.977 -5.456 1.00 91.62 80 PHE A O 1
ATOM 650 N N . GLU A 1 81 ? 3.910 8.870 -5.964 1.00 88.38 81 GLU A N 1
ATOM 651 C CA . GLU A 1 81 ? 4.058 8.839 -7.427 1.00 88.38 81 GLU A CA 1
ATOM 652 C C . GLU A 1 81 ? 4.902 10.021 -7.927 1.00 88.38 81 GLU A C 1
ATOM 654 O O . GLU A 1 81 ? 5.862 9.831 -8.675 1.00 88.38 81 GLU A O 1
ATOM 659 N N . HIS A 1 82 ? 4.631 11.232 -7.429 1.00 89.25 82 HIS A N 1
ATOM 660 C CA . HIS A 1 82 ? 5.352 12.442 -7.835 1.00 89.25 82 HIS A CA 1
ATOM 661 C C . HIS A 1 82 ? 6.820 12.475 -7.380 1.00 89.25 82 HIS A C 1
ATOM 663 O O . HIS A 1 82 ? 7.633 13.185 -7.966 1.00 89.25 82 HIS A O 1
ATOM 669 N N . ASN A 1 83 ? 7.180 11.753 -6.315 1.00 91.75 83 ASN A N 1
ATOM 670 C CA . ASN A 1 83 ? 8.502 11.855 -5.687 1.00 91.75 83 ASN A CA 1
ATOM 671 C C . ASN A 1 83 ? 9.386 10.621 -5.890 1.00 91.75 83 ASN A C 1
ATOM 673 O O . ASN A 1 83 ? 10.563 10.650 -5.514 1.00 91.75 83 ASN A O 1
ATOM 677 N N . ILE A 1 84 ? 8.843 9.517 -6.405 1.00 90.81 84 ILE A N 1
ATOM 678 C CA . ILE A 1 84 ? 9.603 8.278 -6.581 1.00 90.81 84 ILE A CA 1
ATOM 679 C C . ILE A 1 84 ? 10.518 8.322 -7.812 1.00 90.81 84 ILE A C 1
ATOM 681 O O . ILE A 1 84 ? 11.538 7.642 -7.794 1.00 90.81 84 ILE A O 1
ATOM 685 N N . GLU A 1 85 ? 10.215 9.172 -8.808 1.00 89.12 85 GLU A N 1
ATOM 686 C CA . GLU A 1 85 ? 10.953 9.262 -10.088 1.00 89.12 85 GLU A CA 1
ATOM 687 C C . GLU A 1 85 ? 11.069 7.884 -10.775 1.00 89.12 85 GLU A C 1
ATOM 689 O O . GLU A 1 85 ? 12.118 7.494 -11.281 1.00 89.12 85 GLU A O 1
ATOM 694 N N . GLY A 1 86 ? 9.975 7.116 -10.743 1.00 92.06 86 GLY A N 1
ATOM 695 C CA . GLY A 1 86 ? 9.942 5.723 -11.197 1.00 92.06 86 GLY A CA 1
ATOM 696 C C . GLY A 1 86 ? 9.835 5.545 -12.712 1.00 92.06 86 GLY A C 1
ATOM 697 O O . GLY A 1 86 ? 10.058 4.446 -13.214 1.00 92.06 86 GLY A O 1
ATOM 698 N N . CYS A 1 87 ? 9.556 6.603 -13.468 1.00 95.12 87 CYS A N 1
ATOM 699 C CA . CYS A 1 87 ? 9.224 6.525 -14.887 1.00 95.12 87 CYS A CA 1
ATOM 700 C C . CYS A 1 87 ? 10.052 7.481 -15.747 1.00 95.12 87 CYS A C 1
ATOM 702 O O . CYS A 1 87 ? 10.666 8.426 -15.250 1.00 95.12 87 CYS A O 1
ATOM 704 N N . VAL A 1 88 ? 10.028 7.240 -17.057 1.00 96.38 88 VAL A N 1
ATOM 705 C CA . VAL A 1 88 ? 10.567 8.144 -18.083 1.00 96.38 88 VAL A CA 1
ATOM 706 C C . VAL A 1 88 ? 9.443 8.777 -18.908 1.00 96.38 88 VAL A C 1
ATOM 708 O O . VAL A 1 88 ? 8.301 8.332 -18.872 1.00 96.38 88 VAL A O 1
ATOM 711 N N . GLN A 1 89 ? 9.735 9.833 -19.666 1.00 94.75 89 GLN A N 1
ATOM 712 C CA . GLN A 1 89 ? 8.695 10.560 -20.410 1.00 94.75 89 GLN A CA 1
ATOM 713 C C . GLN A 1 89 ? 8.135 9.788 -21.613 1.00 94.75 89 GLN A C 1
ATOM 715 O O . GLN A 1 89 ? 6.974 9.962 -21.964 1.00 94.75 89 GLN A O 1
ATOM 720 N N . ASN A 1 90 ? 8.939 8.933 -22.245 1.00 93.00 90 ASN A N 1
ATOM 721 C CA . ASN A 1 90 ? 8.549 8.194 -23.445 1.00 93.00 90 ASN A CA 1
ATOM 722 C C . ASN A 1 90 ? 8.521 6.679 -23.197 1.00 93.00 90 ASN A C 1
ATOM 724 O O . ASN A 1 90 ? 8.989 6.187 -22.174 1.00 93.00 90 ASN A O 1
ATOM 728 N N . THR A 1 91 ? 7.966 5.933 -24.149 1.00 93.75 91 THR A N 1
ATOM 729 C CA . THR A 1 91 ? 7.837 4.470 -24.086 1.00 93.75 91 THR A CA 1
ATOM 730 C C . THR A 1 91 ? 9.149 3.727 -24.335 1.00 93.75 91 THR A C 1
ATOM 732 O O . THR A 1 91 ? 9.175 2.512 -24.202 1.00 93.75 91 THR A O 1
ATOM 735 N N . ASN A 1 92 ? 10.254 4.422 -24.623 1.00 93.81 92 ASN A N 1
ATOM 736 C CA . ASN A 1 92 ? 11.574 3.840 -24.881 1.00 93.81 92 ASN A CA 1
ATOM 737 C C . ASN A 1 92 ? 12.498 4.010 -23.664 1.00 93.81 92 ASN A C 1
ATOM 739 O O . ASN A 1 92 ? 13.599 4.552 -23.765 1.00 93.81 92 ASN A O 1
ATOM 743 N N . GLY A 1 93 ? 12.028 3.583 -22.491 1.00 95.38 93 GLY A N 1
ATOM 744 C CA . GLY A 1 93 ? 12.810 3.659 -21.258 1.00 95.38 93 GLY A CA 1
ATOM 745 C C . GLY A 1 93 ? 14.054 2.762 -21.257 1.00 95.38 93 GLY A C 1
ATOM 746 O O . GLY A 1 93 ? 14.109 1.775 -21.992 1.00 95.38 93 GLY A O 1
ATOM 747 N N . PRO A 1 94 ? 15.061 3.073 -20.421 1.00 96.88 94 PRO A N 1
ATOM 748 C CA . PRO A 1 94 ? 16.248 2.235 -20.275 1.00 96.88 94 PRO A CA 1
ATOM 749 C C . PRO A 1 94 ? 15.897 0.860 -19.693 1.00 96.88 94 PRO A C 1
ATOM 751 O O . PRO A 1 94 ? 14.877 0.689 -19.023 1.00 96.88 94 PRO A O 1
ATOM 754 N N . MET A 1 95 ? 16.774 -0.120 -19.907 1.00 97.62 95 MET A N 1
ATOM 755 C CA . MET A 1 95 ? 16.647 -1.431 -19.271 1.00 97.62 95 MET A CA 1
ATOM 756 C C . MET A 1 95 ? 17.021 -1.341 -17.788 1.00 97.62 95 MET A C 1
ATOM 758 O O . MET A 1 95 ? 18.074 -0.814 -17.432 1.00 97.62 95 MET A O 1
ATOM 762 N N . ILE A 1 96 ? 16.167 -1.884 -16.926 1.00 96.06 96 ILE A N 1
ATOM 763 C CA . ILE A 1 96 ? 16.343 -1.940 -15.473 1.00 96.06 96 ILE A CA 1
ATOM 764 C C . ILE A 1 96 ? 16.237 -3.393 -14.983 1.00 96.06 96 ILE A C 1
ATOM 766 O O . ILE A 1 96 ? 15.621 -4.219 -15.662 1.00 96.06 96 ILE A O 1
ATOM 770 N N . PRO A 1 97 ? 16.819 -3.745 -13.822 1.00 95.50 97 PRO A N 1
ATOM 771 C CA . PRO A 1 97 ? 16.656 -5.080 -13.250 1.00 95.50 97 PRO A CA 1
ATOM 772 C C . PRO A 1 97 ? 15.178 -5.415 -13.016 1.00 95.50 97 PRO A C 1
ATOM 774 O O . PRO A 1 97 ? 14.459 -4.633 -12.385 1.00 95.50 97 PRO A O 1
ATOM 777 N N . LYS A 1 98 ? 14.729 -6.576 -13.505 1.00 95.69 98 LYS A N 1
ATOM 778 C CA . LYS A 1 98 ? 13.349 -7.041 -13.326 1.00 95.69 98 LYS A CA 1
ATOM 779 C C . LYS A 1 98 ? 13.150 -7.547 -11.901 1.00 95.69 98 LYS A C 1
ATOM 781 O O . LYS A 1 98 ? 13.967 -8.305 -11.380 1.00 95.69 98 LYS A O 1
ATOM 786 N N . ARG A 1 99 ? 12.036 -7.169 -11.279 1.00 94.81 99 ARG A N 1
ATOM 787 C CA . ARG A 1 99 ? 11.631 -7.652 -9.955 1.00 94.81 99 ARG A CA 1
ATOM 788 C C . ARG A 1 99 ? 10.384 -8.511 -10.024 1.00 94.81 99 ARG A C 1
ATOM 790 O O . ARG A 1 99 ? 9.511 -8.283 -10.859 1.00 94.81 99 ARG A O 1
ATOM 797 N N . ASN A 1 100 ? 10.285 -9.467 -9.113 1.00 94.88 100 ASN A N 1
ATOM 798 C CA . ASN A 1 100 ? 9.078 -10.248 -8.906 1.00 94.88 100 ASN A CA 1
ATOM 799 C C . ASN A 1 100 ? 8.138 -9.482 -7.959 1.00 94.88 100 ASN A C 1
ATOM 801 O O . ASN A 1 100 ? 8.420 -9.342 -6.772 1.00 94.88 100 ASN A O 1
ATOM 805 N N . ILE A 1 101 ? 7.031 -8.956 -8.492 1.00 93.94 101 ILE A N 1
ATOM 806 C CA . ILE A 1 101 ? 6.079 -8.138 -7.723 1.00 93.94 101 ILE A CA 1
ATOM 807 C C . ILE A 1 101 ? 5.414 -8.966 -6.614 1.00 93.94 101 ILE A C 1
ATOM 809 O O . ILE A 1 101 ? 5.325 -8.493 -5.484 1.00 93.94 101 ILE A O 1
ATOM 813 N N . SER A 1 102 ? 5.020 -10.213 -6.886 1.00 94.31 102 SER A N 1
ATOM 814 C CA . SER A 1 102 ? 4.459 -11.111 -5.864 1.00 94.31 102 SER A CA 1
ATOM 815 C C . SER A 1 102 ? 5.445 -11.360 -4.722 1.00 94.31 102 SER A C 1
ATOM 817 O O . SER A 1 102 ? 5.059 -11.371 -3.554 1.00 94.31 102 SER A O 1
ATOM 819 N N . GLU A 1 103 ? 6.731 -11.482 -5.049 1.00 94.50 103 GLU A N 1
ATOM 820 C CA . GLU A 1 103 ? 7.791 -11.652 -4.056 1.00 94.50 103 GLU A CA 1
ATOM 821 C C . GLU A 1 103 ? 8.007 -10.389 -3.210 1.00 94.50 103 GLU A C 1
ATOM 823 O O . GLU A 1 103 ? 8.252 -10.496 -2.011 1.00 94.50 103 GLU A O 1
ATOM 828 N N . ILE A 1 104 ? 7.831 -9.189 -3.780 1.00 92.62 104 ILE A N 1
ATOM 829 C CA . ILE A 1 104 ? 7.831 -7.933 -3.008 1.00 92.62 104 ILE A CA 1
ATOM 830 C C . ILE A 1 104 ? 6.722 -7.952 -1.947 1.00 92.62 104 ILE A C 1
ATOM 832 O O . ILE A 1 104 ? 6.979 -7.563 -0.808 1.00 92.62 104 ILE A O 1
ATOM 836 N N . PHE A 1 105 ? 5.510 -8.407 -2.290 1.00 91.75 105 PHE A N 1
ATOM 837 C CA . PHE A 1 105 ? 4.413 -8.518 -1.321 1.00 91.75 105 PHE A CA 1
ATOM 838 C C . PHE A 1 105 ? 4.728 -9.534 -0.220 1.00 91.75 105 PHE A C 1
ATOM 840 O O . PHE A 1 105 ? 4.569 -9.210 0.956 1.00 91.75 105 PHE A O 1
ATOM 847 N N . ARG A 1 106 ? 5.227 -10.720 -0.588 1.00 92.44 106 ARG A N 1
ATOM 848 C CA . ARG A 1 106 ? 5.592 -11.785 0.359 1.00 92.44 106 ARG A CA 1
ATOM 849 C C . ARG A 1 106 ? 6.693 -11.343 1.329 1.00 92.44 106 ARG A C 1
ATOM 851 O O . ARG A 1 106 ? 6.532 -11.431 2.541 1.00 92.44 106 ARG A O 1
ATOM 858 N N . LEU A 1 107 ? 7.796 -10.813 0.805 1.00 91.75 107 LEU A N 1
ATOM 859 C CA . LEU A 1 107 ? 8.914 -10.320 1.614 1.00 91.75 107 LEU A CA 1
ATOM 860 C C . LEU A 1 107 ? 8.521 -9.091 2.446 1.00 91.75 107 LEU A C 1
ATOM 862 O O . LEU A 1 107 ? 8.990 -8.921 3.569 1.00 91.75 107 LEU A O 1
ATOM 866 N N . GLY A 1 108 ? 7.666 -8.217 1.908 1.00 88.31 108 GLY A N 1
ATOM 867 C CA . GLY A 1 108 ? 7.156 -7.048 2.623 1.00 88.31 108 GLY A CA 1
ATOM 868 C C . GLY A 1 108 ? 6.306 -7.425 3.836 1.00 88.31 108 GLY A C 1
ATOM 869 O O . GLY A 1 108 ? 6.481 -6.856 4.912 1.00 88.31 108 GLY A O 1
ATOM 870 N N . GLU A 1 109 ? 5.425 -8.408 3.680 1.00 88.75 109 GLU A N 1
ATOM 871 C CA . GLU A 1 109 ? 4.654 -9.007 4.769 1.00 88.75 109 GLU A CA 1
ATOM 872 C C . GLU A 1 109 ? 5.564 -9.635 5.828 1.00 88.75 109 GLU A C 1
ATOM 874 O O . GLU A 1 109 ? 5.420 -9.314 7.005 1.00 88.75 109 GLU A O 1
ATOM 879 N N . GLU A 1 110 ? 6.537 -10.465 5.437 1.00 87.56 110 GLU A N 1
ATOM 880 C CA . GLU A 1 110 ? 7.495 -11.065 6.377 1.00 87.56 110 GLU A CA 1
ATOM 881 C C . GLU A 1 110 ? 8.240 -9.995 7.185 1.00 87.56 110 GLU A C 1
ATOM 883 O O . GLU A 1 110 ? 8.364 -10.110 8.409 1.00 87.56 110 GLU A O 1
ATOM 888 N N . ALA A 1 111 ? 8.662 -8.907 6.533 1.00 85.62 111 ALA A N 1
ATOM 889 C CA . ALA A 1 111 ? 9.342 -7.789 7.185 1.00 85.62 111 ALA A CA 1
ATOM 890 C C . ALA A 1 111 ? 8.482 -7.112 8.255 1.00 85.62 111 ALA A C 1
ATOM 892 O O . ALA A 1 111 ? 9.000 -6.654 9.281 1.00 85.62 111 ALA A O 1
ATOM 893 N N . ILE A 1 112 ? 7.177 -7.007 8.002 1.00 82.12 112 ILE A N 1
ATOM 894 C CA . ILE A 1 112 ? 6.207 -6.415 8.924 1.00 82.12 112 ILE A CA 1
ATOM 895 C C . ILE A 1 112 ? 5.916 -7.390 10.065 1.00 82.12 112 ILE A C 1
ATOM 897 O O . ILE A 1 112 ? 6.029 -7.003 11.230 1.00 82.12 112 ILE A O 1
ATOM 901 N N . SER A 1 113 ? 5.624 -8.652 9.751 1.00 81.06 113 SER A N 1
ATOM 902 C CA . SER A 1 113 ? 5.302 -9.696 10.726 1.00 81.06 113 SER A CA 1
ATOM 903 C C . SER A 1 113 ? 6.443 -9.925 11.715 1.00 81.06 113 SER A C 1
ATOM 905 O O . SER A 1 113 ? 6.207 -9.952 12.922 1.00 81.06 113 SER A O 1
ATOM 907 N N . HIS A 1 114 ? 7.698 -9.974 11.258 1.00 78.62 114 HIS A N 1
ATOM 908 C CA . HIS A 1 114 ? 8.853 -10.093 12.156 1.00 78.62 114 HIS A CA 1
ATOM 909 C C . HIS A 1 114 ? 8.950 -8.935 13.159 1.00 78.62 114 HIS A C 1
ATOM 911 O O . HIS A 1 114 ? 9.241 -9.151 14.338 1.00 78.62 114 HIS A O 1
ATOM 917 N N . LYS A 1 115 ? 8.672 -7.702 12.719 1.00 73.06 115 LYS A N 1
ATOM 918 C CA . LYS A 1 115 ? 8.660 -6.531 13.608 1.00 73.06 115 LYS A CA 1
ATOM 919 C C . LYS A 1 115 ? 7.480 -6.556 14.573 1.00 73.06 115 LYS A C 1
ATOM 921 O O . LYS A 1 115 ? 7.655 -6.206 15.736 1.00 73.06 115 LYS A O 1
ATOM 926 N N . ALA A 1 116 ? 6.306 -6.981 14.115 1.00 72.81 116 ALA A N 1
ATOM 927 C CA . ALA A 1 116 ? 5.122 -7.113 14.957 1.00 72.81 116 ALA A CA 1
ATOM 928 C C . ALA A 1 116 ? 5.335 -8.154 16.068 1.00 72.81 116 ALA A C 1
ATOM 930 O O . ALA A 1 116 ? 5.081 -7.859 17.234 1.00 72.81 116 ALA A O 1
ATOM 931 N N . VAL A 1 117 ? 5.900 -9.324 15.743 1.00 69.38 117 VAL A N 1
ATOM 932 C CA . VAL A 1 117 ? 6.237 -10.369 16.726 1.00 69.38 117 VAL A CA 1
ATOM 933 C C . VAL A 1 117 ? 7.224 -9.846 17.768 1.00 69.38 117 VAL A C 1
ATOM 935 O O . VAL A 1 117 ? 7.000 -10.031 18.964 1.00 69.38 117 VAL A O 1
ATOM 938 N N . SER A 1 118 ? 8.258 -9.116 17.341 1.00 68.31 118 SER A N 1
ATOM 939 C CA . SER A 1 118 ? 9.220 -8.491 18.258 1.00 68.31 118 SER A CA 1
ATOM 940 C C . SER A 1 118 ? 8.579 -7.493 19.229 1.00 68.31 118 SER A C 1
ATOM 942 O O . SER A 1 118 ? 9.108 -7.299 20.318 1.00 68.31 118 SER A O 1
ATOM 944 N N . LEU A 1 119 ? 7.474 -6.847 18.850 1.00 64.81 119 LEU A N 1
ATOM 945 C CA . LEU A 1 119 ? 6.750 -5.899 19.703 1.00 64.81 119 LEU A CA 1
ATOM 946 C C . LEU A 1 119 ? 5.677 -6.587 20.562 1.00 64.81 119 LEU A C 1
ATOM 948 O O . LEU A 1 119 ? 5.353 -6.107 21.644 1.00 64.81 119 LEU A O 1
ATOM 952 N N . SER A 1 120 ? 5.146 -7.723 20.103 1.00 65.19 120 SER A N 1
ATOM 953 C CA . SER A 1 120 ? 4.006 -8.420 20.714 1.00 65.19 120 SER A CA 1
ATOM 954 C C . SER A 1 120 ? 4.252 -8.928 22.138 1.00 65.19 120 SER A C 1
ATOM 956 O O . SER A 1 120 ? 3.307 -9.036 22.915 1.00 65.19 120 SER A O 1
ATOM 958 N N . GLN A 1 121 ? 5.509 -9.186 22.513 1.00 63.44 121 GLN A N 1
ATOM 959 C CA . GLN A 1 121 ? 5.866 -9.703 23.841 1.00 63.44 121 GLN A CA 1
ATOM 960 C C . GLN A 1 121 ? 5.630 -8.691 24.976 1.00 63.44 121 GLN A C 1
ATOM 962 O O . GLN A 1 121 ? 5.610 -9.073 26.142 1.00 63.44 121 GLN A O 1
ATOM 967 N N . SER A 1 122 ? 5.432 -7.410 24.652 1.00 67.56 122 SER A N 1
ATOM 968 C CA . SER A 1 122 ? 5.240 -6.324 25.624 1.00 67.56 122 SER A CA 1
ATOM 969 C C . SER A 1 122 ? 3.863 -5.657 25.523 1.00 67.56 122 SER A C 1
ATOM 971 O O . SER A 1 122 ? 3.664 -4.578 26.078 1.00 67.56 122 SER A O 1
ATOM 973 N N . ILE A 1 123 ? 2.920 -6.264 24.795 1.00 69.94 123 ILE A N 1
ATOM 974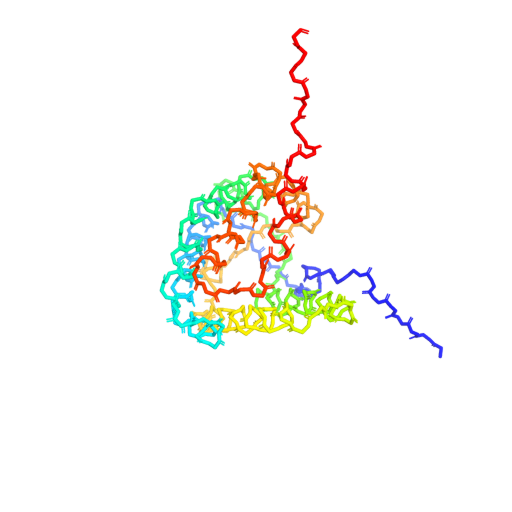 C CA . ILE A 1 123 ? 1.627 -5.656 24.468 1.00 69.94 123 ILE A CA 1
ATOM 975 C C . ILE A 1 123 ? 0.482 -6.313 25.268 1.00 69.94 123 ILE A C 1
ATOM 977 O O . ILE A 1 123 ? 0.393 -7.541 25.308 1.00 69.94 123 ILE A O 1
ATOM 981 N N . PRO A 1 124 ? -0.432 -5.527 25.874 1.00 76.25 124 PRO A N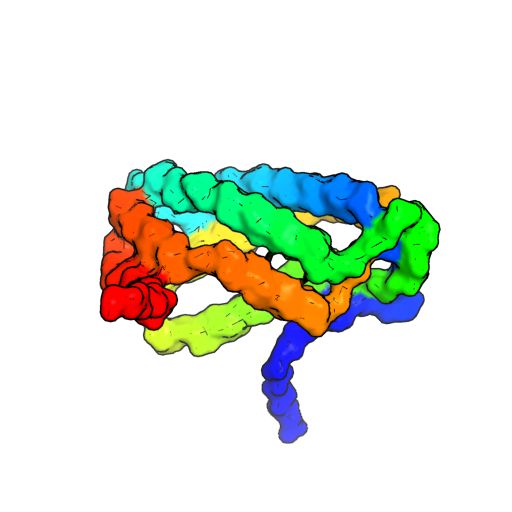 1
ATOM 982 C CA . PRO A 1 124 ? -1.625 -6.052 26.542 1.00 76.25 124 PRO A CA 1
ATOM 983 C C . PRO A 1 124 ? -2.564 -6.853 25.624 1.00 76.25 124 PRO A C 1
ATOM 985 O O . PRO A 1 124 ? -2.697 -6.570 24.434 1.00 76.25 124 PRO A O 1
ATOM 988 N N . ILE A 1 125 ? -3.282 -7.821 26.207 1.00 76.00 125 ILE A N 1
ATOM 989 C CA . ILE A 1 125 ? -4.125 -8.801 25.491 1.00 76.00 125 ILE A CA 1
ATOM 990 C C . ILE A 1 125 ? -5.181 -8.144 24.584 1.00 76.00 125 ILE A C 1
ATOM 992 O O . ILE A 1 125 ? -5.385 -8.606 23.463 1.00 76.00 125 ILE A O 1
ATOM 996 N N . GLY A 1 126 ? -5.837 -7.066 25.031 1.00 74.00 126 GLY A N 1
ATOM 997 C CA . GLY A 1 126 ? -6.839 -6.357 24.219 1.00 74.00 126 GLY A CA 1
ATOM 998 C C . GLY A 1 126 ? -6.248 -5.768 22.933 1.00 74.00 126 GLY A C 1
ATOM 999 O O . GLY A 1 126 ? -6.811 -5.920 21.851 1.00 74.00 126 GLY A O 1
ATOM 1000 N N . LEU A 1 127 ? -5.039 -5.201 23.017 1.00 80.44 127 LEU A N 1
ATOM 1001 C CA . LEU A 1 127 ? -4.330 -4.684 21.846 1.00 80.44 127 LEU A CA 1
ATOM 1002 C C . LEU A 1 127 ? -3.840 -5.816 20.932 1.00 80.44 127 LEU A C 1
ATOM 1004 O O . LEU A 1 127 ? -3.866 -5.661 19.714 1.00 80.44 127 LEU A O 1
ATOM 1008 N N . LYS A 1 128 ? -3.473 -6.978 21.490 1.00 83.19 128 LYS A N 1
ATOM 1009 C CA . LYS A 1 128 ? -3.134 -8.165 20.694 1.00 83.19 128 LYS A CA 1
ATOM 1010 C C . LYS A 1 128 ? -4.291 -8.603 19.789 1.00 83.19 128 LYS A C 1
ATOM 1012 O O . LYS A 1 128 ? -4.064 -8.777 18.602 1.00 83.19 128 LYS A O 1
ATOM 1017 N N . LYS A 1 129 ? -5.525 -8.691 20.301 1.00 85.31 129 LYS A N 1
ATOM 1018 C CA . LYS A 1 129 ? -6.699 -9.070 19.484 1.00 85.31 129 LYS A CA 1
ATOM 1019 C C . LYS A 1 129 ? -6.910 -8.139 18.288 1.00 85.31 129 LYS A C 1
ATOM 1021 O O . LYS A 1 129 ? -7.226 -8.593 17.194 1.00 85.31 129 LYS A O 1
ATOM 1026 N N . ILE A 1 130 ? -6.717 -6.838 18.495 1.00 86.88 130 ILE A N 1
ATOM 1027 C CA . ILE A 1 130 ? -6.844 -5.831 17.436 1.00 86.88 130 ILE A CA 1
ATOM 1028 C C . ILE A 1 130 ? -5.730 -5.994 16.396 1.00 86.88 130 ILE A C 1
ATOM 1030 O O . ILE A 1 130 ? -5.993 -5.904 15.199 1.00 86.88 130 ILE A O 1
ATOM 1034 N N . LEU A 1 131 ? -4.495 -6.240 16.845 1.00 84.75 131 LEU A N 1
ATOM 1035 C CA . LEU A 1 131 ? -3.354 -6.484 15.961 1.00 84.75 131 LEU A CA 1
ATOM 1036 C C . LEU A 1 131 ? -3.513 -7.777 15.156 1.00 84.75 131 LEU A C 1
ATOM 1038 O O . LEU A 1 131 ? -3.203 -7.769 13.969 1.00 84.75 131 LEU A O 1
ATOM 1042 N N . ASP A 1 132 ? -4.026 -8.842 15.773 1.00 87.62 132 ASP A N 1
ATOM 1043 C CA . ASP A 1 132 ? -4.294 -10.120 15.110 1.00 87.62 132 ASP A CA 1
ATOM 1044 C C . ASP A 1 132 ? -5.353 -9.931 14.008 1.00 87.62 132 ASP A C 1
ATOM 1046 O O . ASP A 1 132 ? -5.095 -10.246 12.849 1.00 87.62 132 ASP A O 1
ATOM 1050 N N . ALA A 1 133 ? -6.484 -9.283 14.316 1.00 90.62 133 ALA A N 1
ATOM 1051 C CA . ALA A 1 133 ? -7.518 -8.972 13.323 1.00 90.62 133 ALA A CA 1
ATOM 1052 C C . ALA A 1 133 ? -7.011 -8.059 12.189 1.00 90.62 133 ALA A C 1
ATOM 1054 O O . ALA A 1 133 ? -7.347 -8.266 11.023 1.00 90.62 133 ALA A O 1
ATOM 1055 N N . ALA A 1 134 ? -6.176 -7.062 12.504 1.00 89.56 134 ALA A N 1
ATOM 1056 C CA . ALA A 1 134 ? -5.548 -6.210 11.494 1.00 89.56 134 ALA A CA 1
ATOM 1057 C C . ALA A 1 134 ? -4.555 -6.992 10.614 1.00 89.56 134 ALA A C 1
ATOM 1059 O O . ALA A 1 134 ? -4.463 -6.735 9.412 1.00 89.56 134 ALA A O 1
ATOM 1060 N N . GLY A 1 135 ? -3.833 -7.953 11.198 1.00 90.69 135 GLY A N 1
ATOM 1061 C CA . GLY A 1 135 ? -2.976 -8.893 10.482 1.00 90.69 135 GLY A CA 1
ATOM 1062 C C . GLY A 1 135 ? -3.781 -9.767 9.524 1.00 90.69 135 GLY A C 1
ATOM 1063 O O . GLY A 1 135 ? -3.479 -9.797 8.333 1.00 90.69 135 GLY A O 1
ATOM 1064 N N . ASP A 1 136 ? -4.855 -10.394 10.001 1.00 93.00 136 ASP A N 1
ATOM 1065 C CA . ASP A 1 136 ? -5.737 -11.235 9.184 1.00 93.00 136 ASP A CA 1
ATOM 1066 C C . ASP A 1 136 ? -6.413 -10.448 8.055 1.00 93.00 136 ASP A C 1
ATOM 1068 O O . ASP A 1 136 ? -6.527 -10.936 6.926 1.00 93.00 136 ASP A O 1
ATOM 1072 N N . PHE A 1 137 ? -6.818 -9.207 8.334 1.00 92.81 137 PHE A N 1
ATOM 1073 C CA . PHE A 1 137 ? -7.312 -8.274 7.326 1.00 92.81 137 PHE A CA 1
ATOM 1074 C C . PHE A 1 137 ? -6.254 -8.014 6.246 1.00 92.81 137 PHE A C 1
ATOM 1076 O O . PHE A 1 137 ? -6.526 -8.190 5.057 1.00 92.81 137 PHE A O 1
ATOM 1083 N N . ALA A 1 138 ? -5.026 -7.662 6.640 1.00 92.25 138 ALA A N 1
ATOM 1084 C CA . ALA A 1 138 ? -3.932 -7.406 5.705 1.00 92.25 138 ALA A CA 1
ATOM 1085 C C . ALA A 1 138 ? -3.584 -8.643 4.857 1.00 92.25 138 ALA A C 1
ATOM 1087 O O . ALA A 1 138 ? -3.373 -8.524 3.647 1.00 92.25 138 ALA A O 1
ATOM 1088 N N . LEU A 1 139 ? -3.580 -9.835 5.463 1.00 93.88 139 LEU A N 1
ATOM 1089 C CA . LEU A 1 139 ? -3.385 -11.109 4.767 1.00 93.88 139 LEU A CA 1
ATOM 1090 C C . LEU A 1 139 ? -4.482 -11.369 3.736 1.00 93.88 139 LEU A C 1
ATOM 1092 O O . LEU A 1 139 ? -4.178 -11.747 2.602 1.00 93.88 139 LEU A O 1
ATOM 1096 N N . CYS A 1 140 ? -5.743 -11.146 4.108 1.00 96.69 140 CYS A N 1
ATOM 1097 C CA . CYS A 1 140 ? -6.878 -11.290 3.207 1.00 96.69 140 CYS A CA 1
ATOM 1098 C C . CYS A 1 140 ? -6.754 -10.351 2.000 1.00 96.69 140 CYS A C 1
ATOM 1100 O O . CYS A 1 140 ? -6.825 -10.813 0.859 1.00 96.69 140 CYS A O 1
ATOM 1102 N N . VAL A 1 141 ? -6.486 -9.060 2.236 1.00 95.06 141 VAL A N 1
ATOM 1103 C CA . VAL A 1 141 ? -6.354 -8.053 1.168 1.00 95.06 141 VAL A CA 1
ATOM 1104 C C . VAL A 1 141 ? -5.198 -8.408 0.234 1.00 95.06 141 VAL A C 1
ATOM 1106 O O . VAL A 1 141 ? -5.377 -8.422 -0.984 1.00 95.06 141 VAL A O 1
ATOM 1109 N N . LYS A 1 142 ? -4.033 -8.771 0.787 1.00 94.94 142 LYS A N 1
ATOM 1110 C CA . LYS A 1 142 ? -2.868 -9.237 0.021 1.00 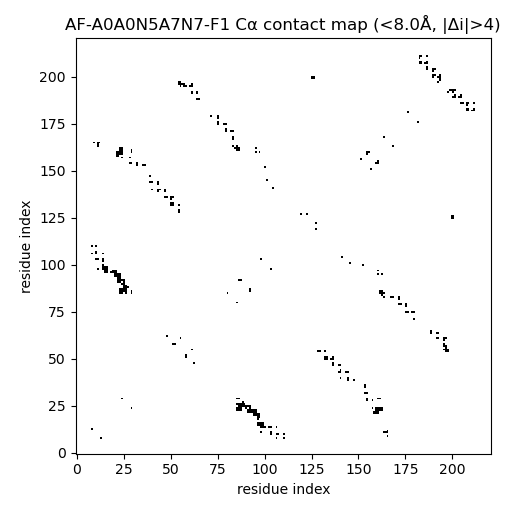94.94 142 LYS A CA 1
ATOM 1111 C C . LYS A 1 142 ? -3.226 -10.437 -0.859 1.00 94.94 142 LYS A C 1
ATOM 1113 O O . LYS A 1 142 ? -2.937 -10.425 -2.052 1.00 94.94 142 LYS A O 1
ATOM 1118 N N . ASN A 1 143 ? -3.864 -11.463 -0.299 1.00 96.31 143 ASN A N 1
ATOM 1119 C CA . ASN A 1 143 ? -4.220 -12.674 -1.040 1.00 96.31 143 ASN A CA 1
ATOM 1120 C C . ASN A 1 143 ? -5.258 -12.394 -2.137 1.00 96.31 143 ASN A C 1
ATOM 1122 O O . ASN A 1 143 ? -5.116 -12.905 -3.248 1.00 96.31 143 ASN A O 1
ATOM 1126 N N . CYS A 1 144 ? -6.257 -11.553 -1.860 1.00 97.88 144 CYS A N 1
ATOM 1127 C CA . CYS A 1 144 ? -7.209 -11.079 -2.864 1.00 97.88 144 CYS A CA 1
ATOM 1128 C C . CYS A 1 144 ? -6.490 -10.354 -4.012 1.00 97.88 144 CYS A C 1
ATOM 1130 O O . CYS A 1 144 ? -6.702 -10.676 -5.182 1.00 97.88 144 CYS A O 1
ATOM 1132 N N . PHE A 1 145 ? -5.577 -9.437 -3.683 1.00 96.50 145 PHE A N 1
ATOM 1133 C CA . PHE A 1 145 ? -4.816 -8.663 -4.658 1.00 96.50 145 PHE A CA 1
ATOM 1134 C C . PHE A 1 145 ? -3.925 -9.554 -5.533 1.00 96.50 145 PHE A C 1
ATOM 1136 O O . PHE A 1 145 ? -3.947 -9.448 -6.758 1.00 96.50 145 PHE A O 1
ATOM 1143 N N . LEU A 1 146 ? -3.181 -10.484 -4.926 1.00 96.00 146 LEU A N 1
ATOM 1144 C CA . LEU A 1 146 ? -2.357 -11.448 -5.661 1.00 96.00 146 LEU A CA 1
A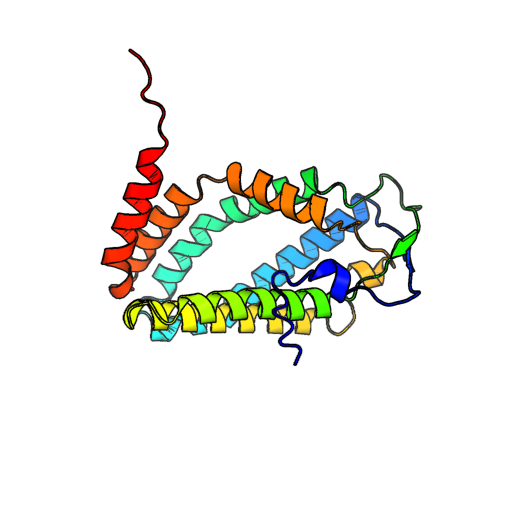TOM 1145 C C . LEU A 1 146 ? -3.209 -12.370 -6.542 1.00 96.00 146 LEU A C 1
ATOM 1147 O O . LEU A 1 146 ? -2.819 -12.660 -7.669 1.00 96.00 146 LEU A O 1
ATOM 1151 N N . THR A 1 147 ? -4.390 -12.780 -6.070 1.00 96.94 147 THR A N 1
ATOM 1152 C CA . THR A 1 147 ? -5.332 -13.600 -6.849 1.00 96.94 147 THR A CA 1
ATOM 1153 C C . THR A 1 147 ? -5.812 -12.863 -8.097 1.00 96.94 147 THR A C 1
ATOM 1155 O O . THR A 1 147 ? -5.762 -13.425 -9.190 1.00 96.94 147 THR A O 1
ATOM 1158 N N . LYS A 1 148 ? -6.182 -11.579 -7.973 1.00 96.38 148 LYS A N 1
ATOM 1159 C CA . LYS A 1 148 ? -6.556 -10.725 -9.118 1.00 96.38 148 LYS A CA 1
ATOM 1160 C C . LYS A 1 148 ? -5.436 -10.581 -10.162 1.00 96.38 148 LYS A C 1
ATOM 1162 O O . LYS A 1 148 ? -5.734 -10.286 -11.314 1.00 96.38 148 LYS A O 1
ATOM 1167 N N . ASN A 1 149 ? -4.177 -10.819 -9.786 1.00 96.25 149 ASN A N 1
ATOM 1168 C CA . ASN A 1 149 ? -3.001 -10.686 -10.654 1.00 96.25 149 ASN A CA 1
ATOM 1169 C C . ASN A 1 149 ? -2.316 -12.027 -10.985 1.00 96.25 149 ASN A C 1
ATOM 1171 O O . ASN A 1 149 ? -1.177 -12.035 -11.450 1.00 96.25 149 ASN A O 1
ATOM 1175 N N . GLN A 1 150 ? -2.983 -13.175 -10.799 1.00 94.00 150 GLN A N 1
ATOM 1176 C CA . GLN A 1 150 ? -2.416 -14.486 -11.168 1.00 94.00 150 GLN A CA 1
ATOM 1177 C C . GLN A 1 150 ? -2.069 -14.590 -12.662 1.00 94.00 150 GLN A C 1
ATOM 1179 O O . GLN A 1 150 ? -1.114 -15.272 -13.024 1.00 94.00 150 GLN A O 1
ATOM 1184 N N . GLY A 1 151 ? -2.809 -13.878 -13.520 1.00 92.56 151 GLY A N 1
ATOM 1185 C CA . GLY A 1 151 ? -2.542 -13.769 -14.960 1.00 92.56 151 GLY A CA 1
ATOM 1186 C C . GLY A 1 151 ? -1.443 -12.767 -15.340 1.00 92.56 151 GLY A C 1
ATOM 1187 O O . GLY A 1 151 ? -1.280 -12.474 -16.522 1.00 92.56 151 GLY A O 1
ATOM 1188 N N . GLY A 1 152 ? -0.716 -12.226 -14.361 1.00 94.31 152 GLY A N 1
ATOM 1189 C CA . GLY A 1 152 ? 0.257 -11.150 -14.533 1.00 94.31 152 GLY A CA 1
ATOM 1190 C C . GLY A 1 152 ? -0.284 -9.798 -14.072 1.00 94.31 152 GLY A C 1
ATOM 1191 O O . GLY A 1 152 ? -1.482 -9.512 -14.156 1.00 94.31 152 GLY A O 1
ATOM 1192 N N . PHE A 1 153 ? 0.621 -8.950 -13.591 1.00 96.62 153 PHE A N 1
ATOM 1193 C CA . PHE A 1 153 ? 0.305 -7.581 -13.196 1.00 96.62 153 PHE A CA 1
ATOM 1194 C C . PHE A 1 153 ? 0.147 -6.691 -14.432 1.00 96.62 153 PHE A C 1
ATOM 1196 O O . PHE A 1 153 ? 0.638 -7.007 -15.516 1.00 96.62 153 PHE A O 1
ATOM 1203 N N . CYS A 1 154 ? -0.467 -5.517 -14.268 1.00 97.69 154 CYS A N 1
ATOM 1204 C CA . CYS A 1 154 ? -0.559 -4.524 -15.346 1.00 97.69 154 CYS A CA 1
ATOM 1205 C C . CYS A 1 154 ? 0.792 -4.244 -16.026 1.00 97.69 154 CYS A C 1
ATOM 1207 O O . CYS A 1 154 ? 0.885 -4.198 -17.251 1.00 97.69 154 CYS A O 1
ATOM 1209 N N . PHE A 1 155 ? 1.857 -4.151 -15.232 1.00 97.19 155 PHE A N 1
ATOM 1210 C CA . PHE A 1 155 ? 3.227 -3.957 -15.704 1.00 97.19 155 PHE A CA 1
ATOM 1211 C C . PHE A 1 155 ? 3.728 -5.064 -16.642 1.00 97.19 155 PHE A C 1
ATOM 1213 O O . PHE A 1 155 ? 4.444 -4.778 -17.603 1.00 97.19 155 PHE A O 1
ATOM 1220 N N . ASP A 1 156 ? 3.303 -6.311 -16.422 1.00 96.19 156 ASP A N 1
ATOM 1221 C CA . ASP A 1 156 ? 3.658 -7.429 -17.295 1.00 96.19 156 ASP A CA 1
ATOM 1222 C C . ASP A 1 156 ? 3.009 -7.274 -18.681 1.00 96.19 156 ASP A C 1
ATOM 1224 O O . ASP A 1 156 ? 3.647 -7.576 -19.688 1.00 96.19 156 ASP A O 1
ATOM 1228 N N . ARG A 1 157 ? 1.796 -6.703 -18.760 1.00 95.31 157 ARG A N 1
ATOM 1229 C CA . ARG A 1 157 ? 1.100 -6.441 -20.036 1.00 95.31 157 ARG A CA 1
ATOM 1230 C C . ARG A 1 157 ? 1.777 -5.357 -20.878 1.00 95.31 157 ARG A C 1
ATOM 1232 O O . ARG A 1 157 ? 1.781 -5.456 -22.099 1.00 95.31 157 ARG A O 1
ATOM 1239 N N . TYR A 1 158 ? 2.384 -4.358 -20.237 1.00 96.62 158 TYR A N 1
ATOM 1240 C CA . TYR A 1 158 ? 3.187 -3.323 -20.909 1.00 96.62 158 TYR A CA 1
ATOM 1241 C C . TYR A 1 158 ? 4.660 -3.719 -21.108 1.00 96.62 158 TYR A C 1
ATOM 1243 O O . TYR A 1 158 ? 5.439 -2.952 -21.686 1.00 96.62 158 TYR A O 1
ATOM 1251 N N . ASN A 1 159 ? 5.054 -4.903 -20.623 1.00 96.69 159 ASN A N 1
ATOM 1252 C CA . ASN A 1 159 ? 6.433 -5.384 -20.596 1.00 96.69 159 ASN A CA 1
ATOM 1253 C C . ASN A 1 159 ? 7.413 -4.322 -20.054 1.00 96.69 159 ASN A C 1
ATOM 1255 O O . ASN A 1 159 ? 8.459 -4.037 -20.646 1.00 96.69 159 ASN A O 1
ATOM 1259 N N . CYS A 1 160 ? 7.036 -3.681 -18.946 1.00 97.75 160 CYS A N 1
ATOM 1260 C CA . CYS A 1 160 ? 7.820 -2.632 -18.305 1.00 97.75 160 CYS A CA 1
ATOM 1261 C C . CYS A 1 160 ? 7.707 -2.712 -16.782 1.00 97.75 160 CYS A C 1
ATOM 1263 O O . CYS A 1 160 ? 6.776 -3.313 -16.262 1.00 97.75 160 CYS A O 1
ATOM 1265 N N . GLN A 1 161 ? 8.628 -2.092 -16.045 1.00 97.06 161 GLN A N 1
ATOM 1266 C CA . GLN A 1 161 ? 8.465 -1.854 -14.606 1.00 97.06 161 GLN A CA 1
ATOM 1267 C C . GLN A 1 161 ? 8.878 -0.425 -14.233 1.00 97.06 161 GLN A C 1
ATOM 1269 O O . GLN A 1 161 ? 9.721 0.170 -14.909 1.00 97.06 161 GLN A O 1
ATOM 1274 N N . PRO A 1 162 ? 8.318 0.157 -13.159 1.00 95.25 162 PRO A N 1
ATOM 1275 C CA . PRO A 1 162 ? 8.841 1.399 -12.618 1.00 95.25 162 PRO A CA 1
ATOM 1276 C C . PRO A 1 162 ? 10.222 1.158 -11.993 1.00 95.25 162 PRO A C 1
ATOM 1278 O O . PRO A 1 162 ? 10.487 0.129 -11.361 1.00 95.25 162 PRO A O 1
ATOM 1281 N N . LEU A 1 163 ? 11.114 2.135 -12.119 1.00 93.94 163 LEU A N 1
ATOM 1282 C CA . LEU A 1 163 ? 12.392 2.139 -11.425 1.00 93.94 163 LEU A CA 1
ATOM 1283 C C . LEU A 1 163 ? 12.163 2.386 -9.933 1.00 93.94 163 LEU A C 1
ATOM 1285 O O . LEU A 1 163 ? 12.020 3.513 -9.469 1.00 93.94 163 LEU A O 1
ATOM 1289 N N . ILE A 1 164 ? 12.177 1.309 -9.158 1.00 87.62 164 ILE A N 1
ATOM 1290 C CA . ILE A 1 164 ? 12.062 1.394 -7.702 1.00 87.62 164 ILE A CA 1
ATOM 1291 C C . ILE A 1 164 ? 13.451 1.200 -7.088 1.00 87.62 164 ILE A C 1
ATOM 1293 O O . ILE A 1 164 ? 13.955 0.087 -7.001 1.00 87.62 164 ILE A O 1
ATOM 1297 N N . ALA A 1 165 ? 14.120 2.269 -6.664 1.00 87.69 165 ALA A N 1
ATOM 1298 C CA . ALA A 1 165 ? 15.380 2.154 -5.923 1.00 87.69 165 ALA A CA 1
ATOM 1299 C C . ALA A 1 165 ? 15.106 2.163 -4.416 1.00 87.69 165 ALA A C 1
ATOM 1301 O O . ALA A 1 165 ? 14.384 3.030 -3.926 1.00 87.69 165 ALA A O 1
ATOM 1302 N N . GLU A 1 166 ? 15.705 1.255 -3.644 1.00 85.62 166 GLU A N 1
ATOM 1303 C CA . GLU A 1 166 ? 15.373 1.100 -2.221 1.00 85.62 166 GLU A CA 1
ATOM 1304 C C . GLU A 1 166 ? 15.623 2.370 -1.395 1.00 85.62 166 GLU A C 1
ATOM 1306 O O . GLU A 1 166 ? 14.751 2.824 -0.650 1.00 85.62 166 GLU A O 1
ATOM 1311 N N . LYS A 1 167 ? 16.788 3.005 -1.571 1.00 88.88 167 LYS A N 1
ATOM 1312 C CA . LYS A 1 167 ? 17.132 4.256 -0.877 1.00 88.88 167 LYS A CA 1
ATOM 1313 C C . LYS A 1 167 ? 16.159 5.387 -1.224 1.00 88.88 167 LYS A C 1
ATOM 1315 O O . LYS A 1 167 ? 15.739 6.124 -0.329 1.00 88.88 167 LYS A O 1
ATOM 1320 N N . LYS A 1 168 ? 15.788 5.515 -2.505 1.00 90.44 168 LYS A N 1
ATOM 1321 C CA . LYS A 1 168 ? 14.814 6.514 -2.971 1.00 90.44 168 LYS A CA 1
ATOM 1322 C C . LYS A 1 168 ? 13.432 6.208 -2.401 1.00 90.44 168 LYS A C 1
ATOM 1324 O O . LYS A 1 168 ? 12.846 7.090 -1.793 1.00 90.44 168 LYS A O 1
ATOM 1329 N N . THR A 1 169 ? 12.989 4.956 -2.464 1.00 89.62 169 THR A N 1
ATOM 1330 C CA . THR A 1 169 ? 11.714 4.478 -1.906 1.00 89.62 169 THR A CA 1
ATOM 1331 C C . THR A 1 169 ? 11.598 4.811 -0.425 1.00 89.62 169 THR A C 1
ATOM 1333 O O . THR A 1 169 ? 10.674 5.513 -0.025 1.00 89.62 169 THR A O 1
ATOM 1336 N N . LYS A 1 170 ? 12.584 4.424 0.396 1.00 90.06 170 LYS A N 1
ATOM 1337 C CA . LYS A 1 170 ? 12.610 4.745 1.835 1.00 90.06 170 LYS A CA 1
ATOM 1338 C C . LYS A 1 170 ? 12.579 6.260 2.084 1.00 90.06 170 LYS A C 1
ATOM 1340 O O . LYS A 1 170 ? 11.899 6.718 3.003 1.00 90.06 170 LYS A O 1
ATOM 1345 N N . LYS A 1 171 ? 13.299 7.054 1.282 1.00 92.25 171 LYS A N 1
ATOM 1346 C CA . LYS A 1 171 ? 13.301 8.525 1.380 1.00 92.25 171 LYS A CA 1
ATOM 1347 C C . LYS A 1 171 ? 11.937 9.119 1.011 1.00 92.25 171 LYS A C 1
ATOM 1349 O O . LYS A 1 171 ? 11.457 9.989 1.736 1.00 92.25 171 LYS A O 1
ATOM 1354 N N . THR A 1 172 ? 11.322 8.648 -0.068 1.00 92.56 172 THR A N 1
ATOM 1355 C CA . THR A 1 172 ? 10.023 9.110 -0.564 1.00 92.56 172 THR A CA 1
ATOM 1356 C C . THR A 1 172 ? 8.900 8.738 0.396 1.00 92.56 172 THR A C 1
ATOM 1358 O O . THR A 1 172 ? 8.144 9.625 0.779 1.00 92.56 172 THR A O 1
ATOM 1361 N N . LEU A 1 173 ? 8.871 7.501 0.910 1.00 90.31 173 LEU A N 1
ATOM 1362 C CA . LEU A 1 173 ? 7.949 7.087 1.976 1.00 90.31 173 LEU A CA 1
ATOM 1363 C C . LEU A 1 173 ? 8.033 8.047 3.168 1.00 90.31 173 LEU A C 1
ATOM 1365 O O . LEU A 1 173 ? 7.039 8.651 3.553 1.00 90.31 173 LEU A O 1
ATOM 1369 N N . ARG A 1 174 ? 9.242 8.292 3.694 1.00 91.12 174 ARG A N 1
ATOM 1370 C CA . ARG A 1 174 ? 9.446 9.235 4.810 1.00 91.12 174 ARG A CA 1
ATOM 1371 C C . ARG A 1 174 ? 8.999 10.659 4.482 1.00 91.12 174 ARG A C 1
ATOM 1373 O O . ARG A 1 174 ? 8.552 11.361 5.385 1.00 91.12 174 ARG A O 1
ATOM 1380 N N . ARG A 1 175 ? 9.175 11.118 3.240 1.00 92.81 175 ARG A N 1
ATOM 1381 C CA . ARG A 1 175 ? 8.738 12.451 2.800 1.00 92.81 175 ARG A CA 1
ATOM 1382 C C . ARG A 1 175 ? 7.213 12.539 2.792 1.00 92.81 175 ARG A C 1
ATOM 1384 O O . ARG A 1 175 ? 6.679 13.457 3.400 1.00 92.81 175 ARG A O 1
ATOM 1391 N N . CYS A 1 176 ? 6.538 11.580 2.175 1.00 92.75 176 CYS A N 1
ATOM 1392 C CA . CYS A 1 176 ? 5.084 11.584 2.031 1.00 92.75 176 CYS A CA 1
ATOM 1393 C C . CYS A 1 176 ? 4.353 11.272 3.339 1.00 92.75 176 CYS A C 1
ATOM 1395 O O . CYS A 1 176 ? 3.319 11.854 3.628 1.00 92.75 176 CYS A O 1
ATOM 1397 N N . THR A 1 177 ? 4.932 10.475 4.238 1.00 89.19 177 THR A N 1
ATOM 1398 C CA . THR A 1 177 ? 4.372 10.332 5.591 1.00 89.19 177 THR A CA 1
ATOM 1399 C C . THR A 1 177 ? 4.436 11.644 6.383 1.00 89.19 177 THR A C 1
ATOM 1401 O O . THR A 1 177 ? 3.619 11.858 7.269 1.00 89.19 177 THR A O 1
ATOM 1404 N N . LYS A 1 178 ? 5.388 12.546 6.091 1.00 88.19 178 LYS A N 1
ATOM 1405 C CA . LYS A 1 178 ? 5.483 13.853 6.770 1.00 88.19 178 LYS A CA 1
ATOM 1406 C C . LYS A 1 178 ? 4.470 14.879 6.268 1.00 88.19 178 LYS A C 1
ATOM 1408 O O . LYS A 1 178 ? 4.203 15.823 7.005 1.00 88.19 178 LYS A O 1
ATOM 1413 N N . THR A 1 179 ? 3.944 14.733 5.051 1.00 86.12 179 THR A N 1
ATOM 1414 C CA . THR A 1 179 ? 2.872 15.613 4.549 1.00 86.12 179 THR A CA 1
ATOM 1415 C C . THR A 1 179 ? 1.536 15.295 5.216 1.00 86.12 179 THR A C 1
ATOM 1417 O O . THR A 1 179 ? 0.639 16.127 5.236 1.00 86.12 179 THR A O 1
ATOM 1420 N N . ILE A 1 180 ? 1.435 14.111 5.816 1.00 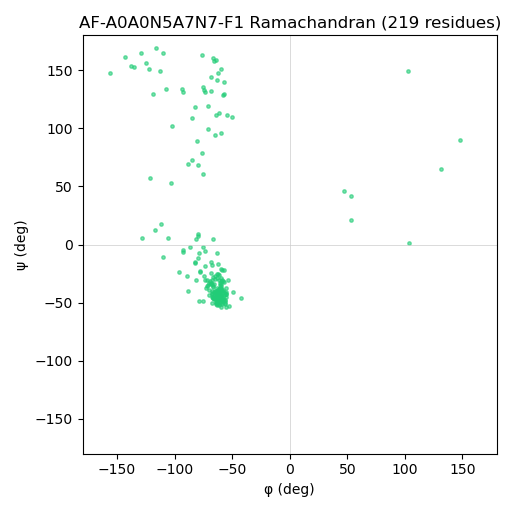84.75 180 ILE A N 1
ATOM 1421 C CA . ILE A 1 180 ? 0.293 13.648 6.589 1.00 84.75 180 ILE A CA 1
ATOM 1422 C C . ILE A 1 180 ? 0.525 13.981 8.058 1.00 84.75 180 ILE A C 1
ATOM 1424 O O . ILE A 1 180 ? 1.569 13.655 8.634 1.00 84.75 180 ILE A O 1
ATOM 1428 N N . ASN A 1 181 ? -0.470 14.579 8.711 1.00 83.38 181 ASN A N 1
ATOM 1429 C CA . ASN A 1 181 ? -0.450 14.748 10.161 1.00 83.38 181 ASN A CA 1
ATOM 1430 C C . ASN A 1 181 ? -0.768 13.417 10.864 1.00 83.38 181 ASN A C 1
ATOM 1432 O O . ASN A 1 181 ? -1.739 13.305 11.607 1.00 83.38 181 ASN A O 1
ATOM 1436 N N . TRP A 1 182 ? 0.064 12.397 10.626 1.00 81.12 182 TRP A N 1
ATOM 1437 C CA . TRP A 1 182 ? -0.216 11.000 10.970 1.00 81.12 182 TRP A CA 1
ATOM 1438 C C . TRP A 1 182 ? -0.583 10.807 12.441 1.00 81.12 182 TRP A C 1
ATOM 1440 O O . TRP A 1 182 ? -1.367 9.929 12.769 1.00 81.12 182 TRP A O 1
ATOM 1450 N N . LYS A 1 183 ? -0.042 11.643 13.334 1.00 82.50 183 LYS A N 1
ATOM 1451 C CA . LYS A 1 183 ? -0.335 11.582 14.768 1.00 82.50 183 LYS A CA 1
ATOM 1452 C C . LYS A 1 183 ? -1.756 12.019 15.092 1.00 82.50 183 LYS A C 1
ATOM 1454 O O . LYS A 1 183 ? -2.402 11.396 15.926 1.00 82.50 183 LYS A O 1
ATOM 1459 N N . LYS A 1 184 ? -2.214 13.106 14.465 1.00 85.94 184 LYS A N 1
ATOM 1460 C CA . LYS A 1 184 ? -3.596 13.567 14.593 1.00 85.94 184 LYS A CA 1
ATOM 1461 C C . LYS A 1 184 ? -4.532 12.517 14.003 1.00 85.94 184 LYS A C 1
ATOM 1463 O O . LYS A 1 184 ? -5.432 12.070 14.697 1.00 85.94 184 LYS A O 1
ATOM 1468 N N . GLU A 1 185 ? -4.239 12.058 12.789 1.00 88.12 185 GLU A N 1
ATOM 1469 C CA . GLU A 1 185 ? -5.069 11.071 12.093 1.00 88.12 185 GLU A CA 1
ATOM 1470 C C . GLU A 1 185 ? -5.169 9.745 12.858 1.00 88.12 185 GLU A C 1
ATOM 1472 O O . GLU A 1 185 ? -6.260 9.200 12.986 1.00 88.12 185 GLU A O 1
ATOM 1477 N N . ALA A 1 186 ? -4.068 9.266 13.448 1.00 86.81 186 ALA A N 1
ATOM 1478 C CA . ALA A 1 186 ? -4.075 8.088 14.315 1.00 86.81 186 ALA A CA 1
ATOM 1479 C C . ALA A 1 186 ? -4.915 8.301 15.586 1.00 86.81 186 ALA A C 1
ATOM 1481 O O . ALA A 1 186 ? -5.635 7.397 16.001 1.00 86.81 186 ALA A O 1
ATOM 1482 N N . GLY A 1 187 ? -4.851 9.491 16.194 1.00 88.75 187 GLY A N 1
ATOM 1483 C CA . GLY A 1 187 ? -5.676 9.838 17.353 1.00 88.75 187 GLY A CA 1
ATOM 1484 C C . GLY A 1 187 ? -7.169 9.896 17.021 1.00 88.75 187 GLY A C 1
ATOM 1485 O O . GLY A 1 187 ? -7.981 9.332 17.753 1.00 88.75 187 GLY A O 1
ATOM 1486 N N . ASP A 1 188 ? -7.525 10.529 15.903 1.00 90.31 188 ASP A N 1
ATOM 1487 C CA . ASP A 1 188 ? -8.909 10.648 15.435 1.00 90.31 188 ASP A CA 1
ATOM 1488 C C . ASP A 1 188 ? -9.484 9.277 15.051 1.00 90.31 188 ASP A C 1
ATOM 1490 O O . ASP A 1 188 ? -10.592 8.937 15.471 1.00 90.31 188 ASP A O 1
ATOM 1494 N N . LEU A 1 189 ? -8.705 8.452 14.338 1.00 91.12 189 LEU A N 1
ATOM 1495 C CA . LEU A 1 189 ? -9.076 7.073 14.017 1.00 91.12 189 LEU A CA 1
ATOM 1496 C C . LEU A 1 189 ? -9.278 6.245 15.290 1.00 91.12 189 LEU A C 1
ATOM 1498 O O . LEU A 1 189 ? -10.301 5.586 15.425 1.00 91.12 189 LEU A O 1
ATOM 1502 N N . CYS A 1 190 ? -8.359 6.332 16.257 1.00 91.69 190 CYS A N 1
ATOM 1503 C CA . CYS A 1 190 ? -8.472 5.603 17.520 1.00 91.69 190 CYS A CA 1
ATOM 1504 C C . CYS A 1 190 ? -9.771 5.944 18.263 1.00 91.69 190 CYS A C 1
ATOM 1506 O O . CYS A 1 190 ? -10.506 5.047 18.676 1.00 91.69 190 CYS A O 1
ATOM 1508 N N . LYS A 1 191 ? -10.101 7.237 18.389 1.00 92.69 191 LYS A N 1
ATOM 1509 C CA . LYS A 1 191 ? -11.356 7.676 19.017 1.00 92.69 191 LYS A CA 1
ATOM 1510 C C . LYS A 1 191 ? -12.584 7.172 18.274 1.00 92.69 191 LYS A C 1
ATOM 1512 O O . LYS A 1 191 ? -13.536 6.733 18.913 1.00 92.69 191 LYS A O 1
ATOM 1517 N N . CYS A 1 192 ? -12.567 7.247 16.945 1.00 94.38 192 CYS A N 1
ATOM 1518 C CA . CYS A 1 192 ? -13.659 6.737 16.130 1.00 94.38 192 CYS A CA 1
ATOM 1519 C C . CYS A 1 192 ? -13.854 5.233 16.367 1.00 94.38 192 CYS A C 1
ATOM 1521 O O . CYS A 1 192 ? -14.966 4.811 16.669 1.00 94.38 192 CYS A O 1
ATOM 1523 N N . SER A 1 193 ? -12.772 4.448 16.369 1.00 93.56 193 SER A N 1
ATOM 1524 C CA . SER A 1 193 ? -12.809 3.008 16.650 1.00 93.56 193 SER A CA 1
ATOM 1525 C C . SER A 1 193 ? -13.337 2.682 18.050 1.00 93.56 193 SER A C 1
ATOM 1527 O O . SER A 1 193 ? -14.115 1.742 18.206 1.00 93.56 193 SER A O 1
ATOM 1529 N N . VAL A 1 194 ? -12.981 3.472 19.071 1.00 93.81 194 VAL A N 1
ATOM 1530 C CA . VAL A 1 194 ? -13.549 3.335 20.426 1.00 93.81 194 VAL A CA 1
ATOM 1531 C C . VAL A 1 194 ? -15.054 3.604 20.418 1.00 93.81 194 VAL A C 1
ATOM 1533 O O . VAL A 1 194 ? -15.820 2.824 20.980 1.00 93.81 194 VAL A O 1
ATOM 1536 N N . ASN A 1 195 ? -15.500 4.668 19.744 1.00 94.44 195 ASN A N 1
ATOM 1537 C CA . ASN A 1 195 ? -16.926 4.987 19.612 1.00 94.44 195 ASN A CA 1
ATOM 1538 C C . ASN A 1 195 ? -17.688 3.922 18.810 1.00 94.44 195 ASN A C 1
ATOM 1540 O O . ASN A 1 195 ? -18.864 3.676 19.078 1.00 94.44 195 ASN A O 1
ATOM 1544 N N . ALA A 1 196 ? -17.002 3.257 17.882 1.00 94.62 196 ALA A N 1
ATOM 1545 C CA . ALA A 1 196 ? -17.490 2.114 17.130 1.00 94.62 196 ALA A CA 1
ATOM 1546 C C . ALA A 1 196 ? -17.420 0.789 17.909 1.00 94.62 196 ALA A C 1
ATOM 1548 O O . ALA A 1 196 ? -17.701 -0.251 17.329 1.00 94.62 196 ALA A O 1
ATOM 1549 N N . GLY A 1 197 ? -17.078 0.791 19.203 1.00 92.06 197 GLY A N 1
ATOM 1550 C CA . GLY A 1 197 ? -17.179 -0.379 20.083 1.00 92.06 197 GLY A CA 1
ATOM 1551 C C . GLY A 1 197 ? -15.865 -1.095 20.404 1.00 92.06 197 GLY A C 1
ATOM 1552 O O . GLY A 1 197 ? -15.894 -2.053 21.168 1.00 92.06 197 GLY A O 1
ATOM 1553 N N . ILE A 1 198 ? -14.710 -0.626 19.915 1.00 91.62 198 ILE A N 1
ATOM 1554 C CA . ILE A 1 198 ? -13.402 -1.187 20.299 1.00 91.62 198 ILE A CA 1
ATOM 1555 C C . ILE A 1 198 ? -12.919 -0.541 21.607 1.00 91.62 198 ILE A C 1
ATOM 1557 O O . ILE A 1 198 ? -12.014 0.296 21.620 1.00 91.62 198 ILE A O 1
ATOM 1561 N N . SER A 1 199 ? -13.538 -0.903 22.731 1.00 87.75 199 SER A N 1
ATOM 1562 C CA . SER A 1 199 ? -13.234 -0.318 24.048 1.00 87.75 199 SER A CA 1
ATOM 1563 C C . SER A 1 199 ? -11.780 -0.509 24.485 1.00 87.75 199 SER A C 1
ATOM 1565 O O . SER A 1 199 ? -11.220 0.375 25.135 1.00 87.75 199 SER A O 1
ATOM 1567 N N . ASP A 1 200 ? -11.151 -1.609 24.068 1.00 85.06 200 ASP A N 1
ATOM 1568 C CA . ASP A 1 200 ? -9.765 -1.963 24.402 1.00 85.06 200 ASP A CA 1
ATOM 1569 C C . ASP A 1 200 ? -8.736 -0.938 23.881 1.00 85.06 200 ASP A C 1
ATOM 1571 O O . ASP A 1 200 ? -7.604 -0.889 24.363 1.00 85.06 200 ASP A O 1
ATOM 1575 N N . LEU A 1 201 ? -9.117 -0.073 22.929 1.00 85.12 201 LEU A N 1
ATOM 1576 C CA . LEU A 1 201 ? -8.257 0.999 22.413 1.00 85.12 201 LEU A CA 1
ATOM 1577 C C . LEU A 1 201 ? -8.228 2.260 23.283 1.00 85.12 201 LEU A C 1
ATOM 1579 O O . LEU A 1 201 ? -7.346 3.102 23.094 1.00 85.12 201 LEU A O 1
ATOM 1583 N N . LYS A 1 202 ? -9.165 2.423 24.224 1.00 86.44 202 LYS A N 1
ATOM 1584 C CA . LYS A 1 202 ? -9.410 3.702 24.911 1.00 86.44 202 LYS A CA 1
ATOM 1585 C C . LYS A 1 202 ? -8.164 4.282 25.584 1.00 86.44 202 LYS A C 1
ATOM 1587 O O . LYS A 1 202 ? -7.904 5.479 25.463 1.00 86.44 202 LYS A O 1
ATOM 1592 N N . GLU A 1 203 ? -7.378 3.445 26.252 1.00 81.00 203 GLU A N 1
ATOM 1593 C CA . GLU A 1 203 ? -6.159 3.870 26.954 1.00 81.00 203 GLU A CA 1
ATOM 1594 C C . GLU A 1 203 ? -5.061 4.345 25.986 1.00 81.00 203 GLU A C 1
ATOM 1596 O O . GLU A 1 203 ? -4.310 5.274 26.291 1.00 81.00 203 GLU A O 1
ATOM 1601 N N . TYR A 1 204 ? -5.020 3.789 24.774 1.00 80.62 204 TYR A N 1
ATOM 1602 C CA . TYR A 1 204 ? -4.028 4.121 23.751 1.00 80.62 204 TYR A CA 1
ATOM 1603 C C . TYR A 1 204 ? -4.377 5.389 22.975 1.00 80.62 204 TYR A C 1
ATOM 1605 O O . TYR A 1 204 ? -3.475 6.123 22.565 1.00 80.62 204 TYR A O 1
ATOM 1613 N N . CYS A 1 205 ? -5.666 5.699 22.810 1.00 84.69 205 CYS A N 1
ATOM 1614 C CA . CYS A 1 205 ? -6.087 6.916 22.113 1.00 84.69 205 CYS A CA 1
ATOM 1615 C C . CYS A 1 205 ? -5.512 8.176 22.775 1.00 84.69 205 CYS A C 1
ATOM 1617 O O . CYS A 1 205 ? -5.016 9.066 22.083 1.00 84.69 205 CYS A O 1
ATOM 1619 N N . SER A 1 206 ? -5.472 8.203 24.109 1.00 77.94 206 SER A N 1
ATOM 1620 C CA . SER A 1 206 ? -4.869 9.286 24.896 1.00 77.94 206 SER A CA 1
ATOM 1621 C C . SER A 1 206 ? -3.372 9.463 24.607 1.00 77.94 206 SER A C 1
ATOM 1623 O O . SER A 1 206 ? -2.868 10.586 24.567 1.00 77.94 206 SER A O 1
ATOM 1625 N N . ILE A 1 207 ? -2.643 8.372 24.345 1.00 80.94 207 ILE A N 1
ATOM 1626 C CA . ILE A 1 207 ? -1.218 8.424 23.986 1.00 80.94 207 ILE A CA 1
ATOM 1627 C C . ILE A 1 207 ? -1.045 9.091 22.617 1.00 80.94 207 ILE A C 1
ATOM 1629 O O . ILE A 1 207 ? -0.216 9.997 22.472 1.00 80.94 207 ILE A O 1
ATOM 1633 N N . PHE A 1 208 ? -1.851 8.702 21.624 1.00 77.00 208 PHE A N 1
ATOM 1634 C CA . PHE A 1 208 ? -1.810 9.307 20.289 1.00 77.00 208 PHE A CA 1
ATOM 1635 C C . PHE A 1 208 ? -2.128 10.809 20.322 1.00 77.00 208 PHE A C 1
ATOM 1637 O O . PHE A 1 208 ? -1.438 11.602 19.671 1.00 77.00 208 PHE A O 1
ATOM 1644 N N . GLU A 1 209 ? -3.089 11.232 21.147 1.00 75.38 209 GLU A N 1
ATOM 1645 C CA . GLU A 1 209 ? -3.379 12.652 21.372 1.00 75.38 209 GLU A CA 1
ATOM 1646 C C . GLU A 1 209 ? -2.204 13.417 21.992 1.00 75.38 209 GLU A C 1
ATOM 1648 O O . GLU A 1 209 ? -1.841 14.501 21.531 1.00 75.38 209 GLU A O 1
ATOM 1653 N N . LEU A 1 210 ? -1.569 12.870 23.030 1.00 75.94 210 LEU A N 1
ATOM 1654 C CA . LEU A 1 210 ? -0.411 13.513 23.657 1.00 75.94 210 LEU A CA 1
ATOM 1655 C C . LEU A 1 210 ? 0.745 13.661 22.662 1.00 75.94 210 LEU A C 1
ATOM 1657 O O . LEU A 1 210 ? 1.428 14.690 22.625 1.00 75.94 210 LEU A O 1
ATOM 1661 N N . MET A 1 211 ? 0.953 12.653 21.815 1.00 76.19 211 MET A N 1
ATOM 1662 C CA . MET A 1 211 ? 1.978 12.684 20.778 1.00 76.19 211 MET A CA 1
ATOM 1663 C C . MET A 1 211 ? 1.702 13.737 19.700 1.00 76.19 211 MET A C 1
ATOM 1665 O O . MET A 1 211 ? 2.676 14.291 19.166 1.00 76.19 211 MET A O 1
ATOM 1669 N N . SER A 1 212 ? 0.432 14.002 19.367 1.00 72.75 212 SER A N 1
ATOM 1670 C CA . SER A 1 212 ? 0.030 15.003 18.369 1.00 72.75 212 SER A CA 1
ATOM 1671 C C . SER A 1 212 ? 0.225 16.438 18.880 1.00 72.75 212 SER A C 1
ATOM 1673 O O . SER A 1 212 ? 0.726 17.282 18.137 1.00 72.75 212 SER A O 1
ATOM 1675 N N . ARG A 1 213 ? -0.033 16.697 20.172 1.00 67.12 213 ARG A N 1
ATOM 1676 C CA . ARG A 1 213 ? 0.103 18.027 20.805 1.00 67.12 213 ARG A CA 1
ATOM 1677 C C . ARG A 1 213 ? 1.548 18.515 20.950 1.00 67.12 213 ARG A C 1
ATOM 1679 O O . ARG A 1 213 ? 1.802 19.710 20.838 1.00 67.12 213 ARG A O 1
ATOM 1686 N N . ARG A 1 214 ? 2.527 17.618 21.127 1.00 59.59 214 ARG A N 1
ATOM 1687 C CA . ARG A 1 214 ? 3.953 17.968 21.352 1.00 59.59 214 ARG A CA 1
ATOM 1688 C C . ARG A 1 214 ? 4.673 18.641 20.163 1.00 59.59 214 ARG A C 1
ATOM 1690 O O . ARG A 1 214 ? 5.884 18.832 20.230 1.00 59.59 214 ARG A O 1
ATOM 1697 N N . ARG A 1 215 ? 3.985 18.966 19.061 1.00 52.16 215 ARG A N 1
ATOM 1698 C CA . ARG A 1 215 ? 4.596 19.538 17.845 1.00 52.16 215 ARG A CA 1
ATOM 1699 C C . ARG A 1 215 ? 3.965 20.821 17.308 1.00 52.16 215 ARG A C 1
ATOM 1701 O O . ARG A 1 215 ? 4.420 21.270 16.261 1.00 52.16 215 ARG A O 1
ATOM 1708 N N . GLN A 1 216 ? 2.995 21.436 17.986 1.00 46.00 216 GLN A N 1
ATOM 1709 C CA . GLN A 1 216 ? 2.676 22.827 17.655 1.00 46.00 216 GLN A CA 1
ATOM 1710 C C . GLN A 1 216 ? 3.839 23.706 18.138 1.00 46.00 216 GLN A C 1
ATOM 1712 O O . GLN A 1 216 ? 4.131 23.703 19.338 1.00 46.00 216 GLN A O 1
ATOM 1717 N N . PRO A 1 217 ? 4.540 24.438 17.251 1.00 44.38 217 PRO A N 1
ATOM 1718 C CA . PRO A 1 217 ? 5.379 25.531 17.707 1.00 44.38 217 PRO A CA 1
ATOM 1719 C C . PRO A 1 217 ? 4.459 26.468 18.485 1.00 44.38 217 PRO A C 1
ATOM 1721 O O . PRO A 1 217 ? 3.400 26.836 17.978 1.00 44.38 217 PRO A O 1
ATOM 1724 N N . ARG A 1 218 ? 4.842 26.844 19.709 1.00 42.88 218 ARG A N 1
ATOM 1725 C CA . ARG A 1 218 ? 4.275 28.035 20.343 1.00 42.88 218 ARG A CA 1
ATOM 1726 C C . ARG A 1 218 ? 4.401 29.163 19.319 1.00 42.88 218 ARG A C 1
ATOM 1728 O O . ARG A 1 218 ? 5.520 29.585 19.025 1.00 42.88 218 ARG A O 1
ATOM 1735 N N . SER A 1 219 ? 3.281 29.605 18.756 1.00 44.81 219 SER A N 1
ATOM 1736 C CA . SER A 1 219 ? 3.199 30.904 18.106 1.00 44.81 219 SER A CA 1
ATOM 1737 C C . SER A 1 219 ? 3.677 31.914 19.142 1.00 44.81 219 SER A C 1
ATOM 1739 O O . SER A 1 219 ? 3.054 32.060 20.194 1.00 44.81 219 SER A O 1
ATOM 1741 N N . ARG A 1 220 ? 4.847 32.510 18.900 1.00 39.91 220 ARG A N 1
ATOM 1742 C CA . ARG A 1 220 ? 5.313 33.651 19.682 1.00 39.91 220 ARG A CA 1
ATOM 1743 C C . ARG A 1 220 ? 4.314 34.777 19.422 1.00 39.91 220 ARG A C 1
ATOM 1745 O O . ARG A 1 220 ? 4.197 35.212 18.280 1.00 39.91 220 ARG A O 1
ATOM 1752 N N . ILE A 1 221 ? 3.558 35.127 20.458 1.00 41.59 221 ILE A N 1
ATOM 1753 C CA . ILE A 1 221 ? 2.960 36.455 20.613 1.00 41.59 221 ILE A CA 1
ATOM 1754 C C . ILE A 1 221 ? 4.090 37.371 21.075 1.00 41.59 221 ILE A C 1
ATOM 1756 O O . ILE A 1 221 ? 4.891 36.891 21.916 1.00 41.59 221 ILE A O 1
#

Organism: NCBI:txid451379

Radius of gyration: 19.82 Å; Cα contacts (8 Å, |Δi|>4): 209; chains: 1; bounding box: 50×57×52 Å

Secondary structure (DSSP, 8-state):
-------S--HHHHTEEEEEEEEEPBHHHHHHHHHHHHHHHHHHHHHHGGGGTTT-S-HHHHHHHHHTTHHHHHHHHHHHHHHH---BSSS-PPEEEEE-HHHHHHHHHHHHHHHHHHHHTTS-HHHHHHHHHHHHHHHHHHHHHHHHTTT--HHHHTTEE----HHHHHHHHHHHHHHTTHHHHHHHHHHHHHHTT-GGGHHHHHHHHHHHHTT------